Protein AF-A0A0D2MR21-F1 (afdb_monomer)

Solvent-accessible surface area (backbone atoms only — not comparable to full-atom values): 22960 Å² total; per-residue (Å²): 142,88,69,70,67,64,58,54,54,53,51,51,52,51,52,51,52,51,51,52,50,54,51,50,52,53,52,50,52,52,50,52,54,52,51,53,51,53,51,52,52,50,55,53,48,54,54,52,51,53,54,54,53,54,55,53,54,54,52,53,54,54,51,54,52,53,54,55,59,61,71,68,58,79,80,74,82,76,78,83,84,90,70,79,86,76,89,71,81,92,75,90,76,81,61,80,83,62,76,72,78,72,72,76,77,68,78,78,78,68,56,68,70,57,48,52,51,53,48,59,46,38,77,78,37,76,75,65,52,73,67,59,50,47,54,52,20,65,74,67,73,44,61,61,66,60,54,52,48,51,50,48,55,53,30,56,75,71,71,46,66,89,47,69,67,58,42,49,50,51,50,50,50,50,49,46,66,74,59,58,86,79,75,85,69,95,65,99,63,96,70,74,84,72,93,65,66,66,55,55,56,52,50,51,53,48,50,52,51,55,64,70,62,55,78,75,79,76,81,77,84,80,74,92,73,83,89,81,89,86,82,92,80,85,90,73,92,68,80,80,76,71,74,80,58,50,74,44,76,35,49,63,65,56,51,50,51,52,60,68,70,46,60,56,67,90,39,76,74,18,38,55,51,36,60,76,48,48,54,43,79,44,74,93,79,55,31,44,27,46,72,62,32,34,38,34,51,68,57,52,77,65,52,53,49,51,55,52,51,49,60,53,59,73,44,67,86,65,88,66,77,89,79,81,77,78,62,56,69,60,55,51,55,49,52,51,50,56,57,64,60,68,76,74,83,83,80,93,75,93,75,92,78,82,82,85,85,85,81,87,133

Sequence (361 aa):
MAAPFAADVARETAADDARRAEERERRQGAKAAAAERGQRERQGGEQQQQQQQQQQQQQQQQQQQQQQAAAAQPRAPAPGSLLAPVKGPDTGFLPFGQRQRGGGGAPRRLAADVARTLESLYARSPYPSKDLLQSVCDMHRLNRDVAAEWFVQRRDADGRPHDPRAAKRLSEQAAAAAGGLLRDGRGRAVRGPAPGEDDELMRLMRAAAVSAAAPAPAPAPPGQRRQQPGAAGEGAAAPQQQAPARRVAVTAREMAAMRSSLPSPRKFKGAKLAQELEIKQSGGGSVVEIGGVAYVVRSGPTEWRRAWHRRRASRSEGGGVPARRLDFVRWFGAAQRAAAGSEVGGESAGGAVKLPVNTPV

Foldseek 3Di:
DPPDPVVVVVVVVVVVVVVVVVVVVVVVVVVVVVVVVVVVVVVVVVVVVVVVVVVVVVVVVVVVVVVVVVVPPPDDDDDDPPDDPDPDDDPDDDDPVPVPPPCPDPPPDDDPVLVVVLVVVCVVPLPDDPVRLVVSCVVRVHDSVSSLVVSVVVCVVVVHDPDVVVNVVVVVVVVCVVVVPPPPDPDPDDDDDDPDPVVVVVVVVVVVVVVVVPDDDDDDDDDDDDDDDDDDDDDDPDDPPPPQQAEDADAPVVLVVVVVPQQDCPDPVSVVVCVVQVWDQDDPNQWTDGPSHIYGHNDDPVNVVVVVVVVVVVVVVDDDDDDDDPPVVVVVVVVVVVVVVVVPDDDDDDDDDDDDDDDDD

Radius of gyration: 37.58 Å; Cα contacts (8 Å, |Δi|>4): 111; chains: 1; bounding box: 86×66×124 Å

Structure (mmCIF, N/CA/C/O backbone):
data_AF-A0A0D2MR21-F1
#
_entry.id   AF-A0A0D2MR21-F1
#
loop_
_atom_site.group_PDB
_atom_site.id
_atom_site.type_symbol
_atom_site.label_atom_id
_atom_site.label_alt_id
_atom_site.label_comp_id
_atom_site.label_asym_id
_atom_site.label_entity_id
_atom_site.label_seq_id
_atom_site.pdbx_PDB_ins_code
_atom_site.Cartn_x
_atom_site.Cartn_y
_atom_site.Cartn_z
_atom_site.occupancy
_atom_site.B_iso_or_equiv
_atom_site.auth_seq_id
_atom_site.auth_comp_id
_atom_site.auth_asym_id
_atom_site.auth_atom_id
_atom_site.pdbx_PDB_model_num
ATOM 1 N N . MET A 1 1 ? 38.176 -2.941 -69.965 1.00 53.78 1 MET A N 1
ATOM 2 C CA . MET A 1 1 ? 37.764 -1.741 -69.202 1.00 53.78 1 MET A CA 1
ATOM 3 C C . MET A 1 1 ? 36.873 -2.164 -68.027 1.00 53.78 1 MET A C 1
ATOM 5 O O . MET A 1 1 ? 35.666 -2.204 -68.192 1.00 53.78 1 MET A O 1
ATOM 9 N N . ALA A 1 2 ? 37.438 -2.554 -66.874 1.00 55.59 2 ALA A N 1
ATOM 10 C CA . ALA A 1 2 ? 36.664 -3.100 -65.739 1.00 55.59 2 ALA A CA 1
ATOM 11 C C . ALA A 1 2 ? 37.217 -2.690 -64.352 1.00 55.59 2 ALA A C 1
ATOM 13 O O . ALA A 1 2 ? 37.153 -3.459 -63.402 1.00 55.59 2 ALA A O 1
ATOM 14 N N . ALA A 1 3 ? 37.786 -1.487 -64.233 1.00 59.75 3 ALA A N 1
ATOM 15 C CA . ALA A 1 3 ? 38.411 -1.004 -62.995 1.00 59.75 3 ALA A CA 1
ATOM 16 C C . ALA A 1 3 ? 37.620 0.008 -62.115 1.00 59.75 3 ALA A C 1
ATOM 18 O O . ALA A 1 3 ? 38.104 0.269 -61.016 1.00 59.75 3 ALA A O 1
ATOM 19 N N . PRO A 1 4 ? 36.454 0.594 -62.484 1.00 77.75 4 PRO A N 1
ATOM 20 C CA . PRO A 1 4 ? 35.879 1.678 -61.671 1.00 77.75 4 PRO A CA 1
ATOM 21 C C . PRO A 1 4 ? 35.209 1.210 -60.364 1.00 77.75 4 PRO A C 1
ATOM 23 O O . PRO A 1 4 ? 35.287 1.909 -59.361 1.00 77.75 4 PRO A O 1
ATOM 26 N N . PHE A 1 5 ? 34.631 0.004 -60.316 1.00 80.81 5 PHE A N 1
ATOM 27 C CA . PHE A 1 5 ? 33.852 -0.451 -59.151 1.00 80.81 5 PHE A CA 1
ATOM 28 C C . PHE A 1 5 ? 34.681 -0.690 -57.879 1.00 80.81 5 PHE A C 1
ATOM 30 O O . PHE A 1 5 ? 34.182 -0.495 -56.773 1.00 80.81 5 PHE A O 1
ATOM 37 N N . ALA A 1 6 ? 35.949 -1.089 -58.006 1.00 85.31 6 ALA A N 1
ATOM 38 C CA . ALA A 1 6 ? 36.793 -1.369 -56.842 1.00 85.31 6 ALA A CA 1
ATOM 39 C C . ALA A 1 6 ? 37.149 -0.095 -56.054 1.00 85.31 6 ALA A C 1
ATOM 41 O O . ALA A 1 6 ? 37.272 -0.136 -54.830 1.00 85.31 6 ALA A O 1
ATOM 42 N N . ALA A 1 7 ? 37.283 1.043 -56.743 1.00 87.00 7 ALA A N 1
ATOM 43 C CA . ALA A 1 7 ? 37.608 2.318 -56.111 1.00 87.00 7 ALA A CA 1
ATOM 44 C C . ALA A 1 7 ? 36.426 2.883 -55.308 1.00 87.00 7 ALA A C 1
ATOM 46 O O . ALA A 1 7 ? 36.633 3.451 -54.235 1.00 87.00 7 ALA A O 1
ATOM 47 N N . ASP A 1 8 ? 35.197 2.690 -55.789 1.00 90.25 8 ASP A N 1
ATOM 48 C CA . ASP A 1 8 ? 33.998 3.182 -55.106 1.00 90.25 8 ASP A CA 1
ATOM 49 C C . ASP A 1 8 ? 33.705 2.382 -53.829 1.00 90.25 8 ASP A C 1
ATOM 51 O O . ASP A 1 8 ? 33.466 2.975 -52.777 1.00 90.25 8 ASP A O 1
ATOM 55 N N . VAL A 1 9 ? 33.869 1.053 -53.863 1.00 91.62 9 VAL A N 1
ATOM 56 C CA . VAL A 1 9 ? 33.738 0.199 -52.666 1.00 91.62 9 VAL A CA 1
ATOM 57 C C . VAL A 1 9 ? 34.809 0.528 -51.617 1.00 91.62 9 VAL A C 1
ATOM 59 O O . VAL A 1 9 ? 34.523 0.557 -50.418 1.00 91.62 9 VAL A O 1
ATOM 62 N N . ALA A 1 10 ? 36.042 0.828 -52.037 1.00 92.12 10 ALA A N 1
ATOM 63 C CA . ALA A 1 10 ? 37.105 1.249 -51.120 1.00 92.12 10 ALA A CA 1
ATOM 64 C C . ALA A 1 10 ? 36.804 2.607 -50.451 1.00 92.12 10 ALA A C 1
ATOM 66 O O . ALA A 1 10 ? 37.117 2.809 -49.278 1.00 92.12 10 ALA A O 1
ATOM 67 N N . ARG A 1 11 ? 36.162 3.538 -51.169 1.00 94.56 11 ARG A N 1
ATOM 68 C CA . ARG A 1 11 ? 35.733 4.828 -50.602 1.00 94.56 11 ARG A CA 1
ATOM 69 C C . ARG A 1 11 ? 34.566 4.672 -49.633 1.00 94.56 11 ARG A C 1
ATOM 71 O O . ARG A 1 11 ? 34.564 5.321 -48.589 1.00 94.56 11 ARG A O 1
ATOM 78 N N . GLU A 1 12 ? 33.603 3.815 -49.954 1.00 94.88 12 GLU A N 1
ATOM 79 C CA . GLU A 1 12 ? 32.440 3.567 -49.099 1.00 94.88 12 GLU A CA 1
ATOM 80 C C . GLU A 1 12 ? 32.840 2.883 -47.785 1.00 94.88 12 GLU A C 1
ATOM 82 O O . GLU A 1 12 ? 32.462 3.339 -46.707 1.00 94.88 12 GLU A O 1
ATOM 87 N N . THR A 1 13 ? 33.704 1.866 -47.854 1.00 95.38 13 THR A N 1
ATOM 88 C CA . THR A 1 13 ? 34.235 1.180 -46.663 1.00 95.38 13 THR A CA 1
ATOM 89 C C . THR A 1 13 ? 35.058 2.113 -45.768 1.00 95.38 13 THR A C 1
ATOM 91 O O . THR A 1 13 ? 34.861 2.118 -44.552 1.00 95.38 13 THR A O 1
ATOM 94 N N . ALA A 1 14 ? 35.902 2.975 -46.345 1.00 96.06 14 ALA A N 1
ATOM 95 C CA . ALA A 1 14 ? 36.647 3.981 -45.585 1.00 96.06 14 ALA A CA 1
ATOM 96 C C . ALA A 1 14 ? 35.729 5.013 -44.899 1.00 96.06 14 ALA A C 1
ATOM 98 O O . ALA A 1 14 ? 35.975 5.404 -43.755 1.00 96.06 14 ALA A O 1
ATOM 99 N N . ALA A 1 15 ? 34.652 5.440 -45.568 1.00 96.19 15 ALA A N 1
ATOM 100 C CA . ALA A 1 15 ? 33.672 6.356 -44.989 1.00 96.19 15 ALA A CA 1
ATOM 101 C C . ALA A 1 15 ? 32.883 5.707 -43.837 1.00 96.19 15 ALA A C 1
ATOM 103 O O . ALA A 1 15 ? 32.638 6.352 -42.813 1.00 96.19 15 ALA A O 1
ATOM 104 N N . ASP A 1 16 ? 32.521 4.431 -43.968 1.00 96.00 16 ASP A N 1
ATOM 105 C CA . ASP A 1 16 ? 31.839 3.678 -42.915 1.00 96.00 16 ASP A CA 1
ATOM 106 C C . ASP A 1 16 ? 32.732 3.436 -41.695 1.00 96.00 16 ASP A C 1
ATOM 108 O O . ASP A 1 16 ? 32.275 3.571 -40.554 1.00 96.00 16 ASP A O 1
ATOM 112 N N . ASP A 1 17 ? 34.014 3.142 -41.901 1.00 95.50 17 ASP A N 1
ATOM 113 C CA . ASP A 1 17 ? 34.955 2.982 -40.795 1.00 95.50 17 ASP A CA 1
ATOM 114 C C . ASP A 1 17 ? 35.223 4.310 -40.071 1.00 95.50 17 ASP A C 1
ATOM 116 O O . ASP A 1 17 ? 35.269 4.329 -38.836 1.00 95.50 17 ASP A O 1
ATOM 120 N N . ALA A 1 18 ? 35.267 5.437 -40.793 1.00 97.12 18 ALA A N 1
ATOM 121 C CA . ALA A 1 18 ? 35.323 6.768 -40.185 1.00 97.12 18 ALA A CA 1
ATOM 122 C C . ALA A 1 18 ? 34.077 7.065 -39.325 1.00 97.12 18 ALA A C 1
ATOM 124 O O . ALA A 1 18 ? 34.202 7.525 -38.187 1.00 97.12 18 ALA A O 1
ATOM 125 N N . ARG A 1 19 ? 32.872 6.721 -39.807 1.00 97.62 19 ARG A N 1
ATOM 126 C CA . ARG A 1 19 ? 31.624 6.870 -39.030 1.00 97.62 19 ARG A CA 1
ATOM 127 C C . ARG A 1 19 ? 31.621 6.003 -37.774 1.00 97.62 19 ARG A C 1
ATOM 129 O O . ARG A 1 19 ? 31.203 6.457 -36.708 1.00 97.62 19 ARG A O 1
ATOM 136 N N . ARG A 1 20 ? 32.106 4.760 -37.868 1.00 96.88 20 ARG A N 1
ATOM 137 C CA . ARG A 1 20 ? 32.226 3.858 -36.710 1.00 96.88 20 ARG A CA 1
ATOM 138 C C . ARG A 1 20 ? 33.241 4.366 -35.689 1.00 96.88 20 ARG A C 1
ATOM 140 O O . ARG A 1 20 ? 33.022 4.176 -34.492 1.00 96.88 20 ARG A O 1
ATOM 147 N N . ALA A 1 21 ? 34.334 4.986 -36.132 1.00 97.19 21 ALA A N 1
ATOM 148 C CA . ALA A 1 21 ? 35.312 5.604 -35.243 1.00 97.19 21 ALA A CA 1
ATOM 149 C C . ALA A 1 21 ? 34.691 6.783 -34.471 1.00 97.19 21 ALA A C 1
ATOM 151 O O . ALA A 1 21 ? 34.726 6.778 -33.239 1.00 97.19 21 ALA A O 1
ATOM 152 N N . GLU A 1 22 ? 34.010 7.704 -35.163 1.00 97.38 22 GLU A N 1
ATOM 153 C CA . GLU A 1 22 ? 33.324 8.838 -34.523 1.00 97.38 22 GLU A CA 1
ATOM 154 C C . GLU A 1 22 ? 32.230 8.365 -33.544 1.00 97.38 22 GLU A C 1
ATOM 156 O O . GLU A 1 22 ? 32.089 8.888 -32.434 1.00 97.38 22 GLU A O 1
ATOM 161 N N . GLU A 1 23 ? 31.474 7.318 -33.895 1.00 97.38 23 GLU A N 1
ATOM 162 C CA . GLU A 1 23 ? 30.462 6.757 -32.997 1.00 97.38 23 GLU A CA 1
ATOM 163 C C . GLU A 1 23 ? 31.085 6.165 -31.720 1.00 97.38 23 GLU A C 1
ATOM 165 O O . GLU A 1 23 ? 30.528 6.313 -30.625 1.00 97.38 23 GLU A O 1
ATOM 170 N N . ARG A 1 24 ? 32.251 5.512 -31.822 1.00 97.69 24 ARG A N 1
ATOM 171 C CA . ARG A 1 24 ? 32.972 4.985 -30.652 1.00 97.69 24 ARG A CA 1
ATOM 172 C C . ARG A 1 24 ? 33.435 6.112 -29.738 1.00 97.69 24 ARG A C 1
ATOM 174 O O . ARG A 1 24 ? 33.222 5.997 -28.530 1.00 97.69 24 ARG A O 1
ATOM 181 N N . GLU A 1 25 ? 33.981 7.194 -30.286 1.00 97.62 25 GLU A N 1
ATOM 182 C CA . GLU A 1 25 ? 34.388 8.365 -29.501 1.00 97.62 25 GLU A CA 1
ATOM 183 C C . GLU A 1 25 ? 33.193 9.017 -28.800 1.00 97.62 25 GLU A C 1
ATOM 185 O O . GLU A 1 25 ? 33.226 9.231 -27.586 1.00 97.62 25 GLU A O 1
ATOM 190 N N . ARG A 1 26 ? 32.070 9.216 -29.506 1.00 97.38 26 ARG A N 1
ATOM 191 C CA . ARG A 1 26 ? 30.833 9.740 -28.897 1.00 97.38 26 ARG A CA 1
ATOM 192 C C . ARG A 1 26 ? 30.313 8.843 -27.777 1.00 97.38 26 ARG A C 1
ATOM 194 O O . ARG A 1 26 ? 29.906 9.334 -26.722 1.00 97.38 26 ARG A O 1
ATOM 201 N N . ARG A 1 27 ? 30.335 7.519 -27.969 1.00 96.06 27 ARG A N 1
ATOM 202 C CA . ARG A 1 27 ? 29.914 6.553 -26.939 1.00 96.06 27 ARG A CA 1
ATOM 203 C C . ARG A 1 27 ? 30.855 6.554 -25.735 1.00 96.06 27 ARG A C 1
ATOM 205 O O . ARG A 1 27 ? 30.377 6.408 -24.610 1.00 96.06 27 ARG A O 1
ATOM 212 N N . GLN A 1 28 ? 32.162 6.707 -25.942 1.00 96.00 28 GLN A N 1
ATOM 213 C CA . GLN A 1 28 ? 33.133 6.824 -24.852 1.00 96.00 28 GLN A CA 1
ATOM 214 C C . GLN A 1 28 ? 32.940 8.133 -24.075 1.00 96.00 28 GLN A C 1
ATOM 216 O O . GLN A 1 28 ? 32.830 8.086 -22.850 1.00 96.00 28 GLN A O 1
ATOM 221 N N . GLY A 1 29 ? 32.763 9.263 -24.766 1.00 97.00 29 GLY A N 1
ATOM 222 C CA . GLY A 1 29 ? 32.459 10.553 -24.141 1.00 97.00 29 GLY A CA 1
ATOM 223 C C . GLY A 1 29 ? 31.156 10.533 -23.335 1.00 97.00 29 GLY A C 1
ATOM 224 O O . GLY A 1 29 ? 31.123 10.974 -22.187 1.00 97.00 29 GLY A O 1
ATOM 225 N N . ALA A 1 30 ? 30.091 9.930 -23.873 1.00 94.50 30 ALA A N 1
ATOM 226 C CA . ALA A 1 30 ? 28.820 9.787 -23.160 1.00 94.50 30 ALA A CA 1
ATOM 227 C C . ALA A 1 30 ? 28.945 8.915 -21.896 1.00 94.50 30 ALA A C 1
ATOM 229 O O . ALA A 1 30 ? 28.348 9.229 -20.864 1.00 94.50 30 ALA A O 1
ATOM 230 N N . LYS A 1 31 ? 29.738 7.836 -21.951 1.00 95.50 31 LYS A N 1
ATOM 231 C CA . LYS A 1 31 ? 30.016 6.991 -20.779 1.00 95.50 31 LYS A CA 1
ATOM 232 C C . LYS A 1 31 ? 30.829 7.733 -19.719 1.00 95.50 31 LYS A C 1
ATOM 234 O O . LYS A 1 31 ? 30.493 7.619 -18.543 1.00 95.50 31 LYS A O 1
ATOM 239 N N . ALA A 1 32 ? 31.842 8.501 -20.119 1.00 95.19 32 ALA A N 1
ATOM 240 C CA . ALA A 1 32 ? 32.634 9.316 -19.201 1.00 95.19 32 ALA A CA 1
ATOM 241 C C . ALA A 1 32 ? 31.763 10.377 -18.502 1.00 95.19 32 ALA A C 1
ATOM 243 O O . ALA A 1 32 ? 31.759 10.458 -17.276 1.00 95.19 32 ALA A O 1
ATOM 244 N N . ALA A 1 33 ? 30.923 11.094 -19.257 1.00 94.00 33 ALA A N 1
ATOM 245 C CA . ALA A 1 33 ? 30.000 12.084 -18.700 1.00 94.00 33 ALA A CA 1
ATOM 246 C C . ALA A 1 33 ? 28.957 11.465 -17.746 1.00 94.00 33 ALA A C 1
ATOM 248 O O . ALA A 1 33 ? 28.600 12.061 -16.728 1.00 94.00 33 ALA A O 1
ATOM 249 N N . ALA A 1 34 ? 28.466 10.257 -18.046 1.00 92.56 34 ALA A N 1
ATOM 250 C CA . ALA A 1 34 ? 27.560 9.532 -17.156 1.00 92.56 34 ALA A CA 1
ATOM 251 C C . ALA A 1 34 ? 28.256 9.079 -15.860 1.00 92.56 34 ALA A C 1
ATOM 253 O O . ALA A 1 34 ? 27.665 9.175 -14.784 1.00 92.56 34 ALA A O 1
ATOM 254 N N . ALA A 1 35 ? 29.510 8.623 -15.949 1.00 93.94 35 ALA A N 1
ATOM 255 C CA . ALA A 1 35 ? 30.305 8.247 -14.783 1.00 93.94 35 ALA A CA 1
ATOM 256 C C . ALA A 1 35 ? 30.575 9.453 -13.866 1.00 93.94 35 ALA A C 1
ATOM 258 O O . ALA A 1 35 ? 30.410 9.343 -12.651 1.00 93.94 35 ALA A O 1
ATOM 259 N N . GLU A 1 36 ? 30.897 10.614 -14.441 1.00 95.62 36 GLU A N 1
ATOM 260 C CA . GLU A 1 36 ? 31.134 11.844 -13.681 1.00 95.62 36 GLU A CA 1
ATOM 261 C C . GLU A 1 36 ? 29.864 12.329 -12.959 1.00 95.62 36 GLU A C 1
ATOM 263 O O . GLU A 1 36 ? 29.909 12.676 -11.777 1.00 95.62 36 GLU A O 1
ATOM 268 N N . ARG A 1 37 ? 28.695 12.270 -13.617 1.00 93.19 37 ARG A N 1
ATOM 269 C CA . ARG A 1 37 ? 27.407 12.557 -12.956 1.00 93.19 37 ARG A CA 1
ATOM 270 C C . ARG A 1 37 ? 27.137 11.608 -11.792 1.00 93.19 37 ARG A C 1
ATOM 272 O O . ARG A 1 37 ? 26.740 12.066 -10.725 1.00 93.19 37 ARG A O 1
ATOM 279 N N . GLY A 1 38 ? 27.410 10.316 -11.971 1.00 92.69 38 GLY A N 1
ATOM 280 C CA . GLY A 1 38 ? 27.256 9.324 -10.909 1.00 92.69 38 GLY A CA 1
ATOM 281 C C . GLY A 1 38 ? 28.152 9.594 -9.695 1.00 92.69 38 GLY A C 1
ATOM 282 O O . GLY A 1 38 ? 27.723 9.379 -8.564 1.00 92.69 38 GLY A O 1
ATOM 283 N N . GLN A 1 39 ? 29.373 10.101 -9.896 1.00 93.69 39 GLN A N 1
ATOM 284 C CA . GLN A 1 39 ? 30.250 10.494 -8.787 1.00 93.69 39 GLN A CA 1
ATOM 285 C C . GLN A 1 39 ? 29.736 11.737 -8.051 1.00 93.69 39 GLN A C 1
ATOM 287 O O . GLN A 1 39 ? 29.707 11.737 -6.820 1.00 93.69 39 GLN A O 1
ATOM 292 N N . ARG A 1 40 ? 29.264 12.759 -8.777 1.00 92.75 40 ARG A N 1
ATOM 293 C CA . ARG A 1 40 ? 28.686 13.970 -8.166 1.00 92.75 40 ARG A CA 1
ATOM 294 C C . ARG A 1 40 ? 27.425 13.663 -7.354 1.00 92.75 40 ARG A C 1
ATOM 296 O O . ARG A 1 40 ? 27.253 14.207 -6.269 1.00 92.75 40 ARG A O 1
ATOM 303 N N . GLU A 1 41 ? 26.569 12.765 -7.841 1.00 92.94 41 GLU A N 1
ATOM 304 C CA . GLU A 1 41 ? 25.376 12.327 -7.102 1.00 92.94 41 GLU A CA 1
ATOM 305 C C . GLU A 1 41 ? 25.733 11.555 -5.825 1.00 92.94 41 GLU A C 1
ATOM 307 O O . GLU A 1 41 ? 25.094 11.760 -4.795 1.00 92.94 41 GLU A O 1
ATOM 312 N N . ARG A 1 42 ? 26.775 10.712 -5.857 1.00 91.50 42 ARG A N 1
ATOM 313 C CA . ARG A 1 42 ? 27.257 10.007 -4.656 1.00 91.50 42 ARG A CA 1
ATOM 314 C C . ARG A 1 42 ? 27.815 10.973 -3.614 1.00 91.50 42 ARG A C 1
ATOM 316 O O . ARG A 1 42 ? 27.404 10.892 -2.462 1.00 91.50 42 ARG A O 1
ATOM 323 N N . GLN A 1 43 ? 28.656 11.924 -4.025 1.00 91.94 43 GLN A N 1
ATOM 324 C CA . GLN A 1 43 ? 29.194 12.945 -3.118 1.00 91.94 43 GLN A CA 1
ATOM 325 C C . GLN A 1 43 ? 28.084 13.827 -2.522 1.00 91.94 43 GLN A C 1
ATOM 327 O O . GLN A 1 43 ? 28.077 14.093 -1.322 1.00 91.94 43 GLN A O 1
ATOM 332 N N . GLY A 1 44 ? 27.097 14.229 -3.332 1.00 91.25 44 GLY A N 1
ATOM 333 C CA . GLY A 1 44 ? 25.934 14.975 -2.842 1.00 91.25 44 GLY A CA 1
ATOM 334 C C . GLY A 1 44 ? 25.070 14.166 -1.866 1.00 91.25 44 GLY A C 1
ATOM 335 O O . GLY A 1 44 ? 24.581 14.709 -0.875 1.00 91.25 44 GLY A O 1
ATOM 336 N N . GLY A 1 45 ? 24.916 12.861 -2.111 1.00 90.50 45 GLY A N 1
ATOM 337 C CA . GLY A 1 45 ? 24.191 11.946 -1.229 1.00 90.50 45 GLY A CA 1
ATOM 338 C C . GLY A 1 45 ? 24.862 11.764 0.135 1.00 90.50 45 GLY A C 1
ATOM 339 O O . GLY A 1 45 ? 24.179 11.823 1.157 1.00 90.50 45 GLY A O 1
ATOM 340 N N . GLU A 1 46 ? 26.188 11.607 0.170 1.00 93.31 46 GLU A N 1
ATOM 341 C CA . GLU A 1 46 ? 26.964 11.483 1.415 1.00 93.31 46 GLU A CA 1
ATOM 342 C C . GLU A 1 46 ? 26.874 12.756 2.270 1.00 93.31 46 GLU A C 1
ATOM 344 O O . GLU A 1 46 ? 26.649 12.682 3.482 1.00 93.31 46 GLU A O 1
ATOM 349 N N . GLN A 1 47 ? 26.955 13.933 1.640 1.00 93.56 47 GLN A N 1
ATOM 350 C CA . GLN A 1 47 ? 26.829 15.213 2.341 1.00 93.56 47 GLN A CA 1
ATOM 351 C C . GLN A 1 47 ? 25.416 15.417 2.915 1.00 93.56 47 GLN A C 1
ATOM 353 O O . GLN A 1 47 ? 25.260 15.860 4.055 1.00 93.56 47 GLN A O 1
ATOM 358 N N . GLN A 1 48 ? 24.377 15.031 2.166 1.00 92.81 48 GLN A N 1
ATOM 359 C CA . GLN A 1 48 ? 22.996 15.088 2.650 1.00 92.81 48 GLN A CA 1
ATOM 360 C C . GLN A 1 48 ? 22.751 14.098 3.800 1.00 92.81 48 GLN A C 1
ATOM 362 O O . GLN A 1 48 ? 22.047 14.427 4.758 1.00 92.81 48 GLN A O 1
ATOM 367 N N . GLN A 1 49 ? 23.353 12.906 3.744 1.00 93.25 49 GLN A N 1
ATOM 368 C CA . GLN A 1 49 ? 23.235 11.906 4.804 1.00 93.25 49 GLN A CA 1
ATOM 369 C C . GLN A 1 49 ? 23.914 12.362 6.106 1.00 93.25 49 GLN A C 1
ATOM 371 O O . GLN A 1 49 ? 23.319 12.218 7.177 1.00 93.25 49 GLN A O 1
ATOM 376 N N . GLN A 1 50 ? 25.102 12.977 6.031 1.00 94.69 50 GLN A N 1
ATOM 377 C CA . GLN A 1 50 ? 25.758 13.567 7.207 1.00 94.69 50 GLN A CA 1
ATOM 378 C C . GLN A 1 50 ? 24.924 14.689 7.835 1.00 94.69 50 GLN A C 1
ATOM 380 O O . GLN A 1 50 ? 24.769 14.733 9.057 1.00 94.69 50 GLN A O 1
ATOM 385 N N . GLN A 1 51 ? 24.328 15.562 7.018 1.00 95.06 51 GLN A N 1
ATOM 386 C CA . GLN A 1 51 ? 23.480 16.644 7.526 1.00 95.06 51 GLN A CA 1
ATOM 387 C C . GLN A 1 51 ? 22.238 16.102 8.256 1.00 95.06 51 GLN A C 1
ATOM 389 O O . GLN A 1 51 ? 21.815 16.653 9.275 1.00 95.06 51 GLN A O 1
ATOM 394 N N . GLN A 1 52 ? 21.685 14.981 7.785 1.00 93.25 52 GLN A N 1
ATOM 395 C CA . GLN A 1 52 ? 20.542 14.331 8.422 1.00 93.25 52 GLN A CA 1
ATOM 396 C C . GLN A 1 52 ? 20.916 13.660 9.760 1.00 93.25 52 GLN A C 1
ATOM 398 O O . GLN A 1 52 ? 20.126 13.709 10.705 1.00 93.25 52 GLN A O 1
ATOM 403 N N . GLN A 1 53 ? 22.130 13.104 9.886 1.00 94.75 53 GLN A N 1
ATOM 404 C CA . GLN A 1 53 ? 22.637 12.598 11.171 1.00 94.75 53 GLN A CA 1
ATOM 405 C C . GLN A 1 53 ? 22.862 13.715 12.200 1.00 94.75 53 GLN A C 1
ATOM 407 O O . GLN A 1 53 ? 22.495 13.539 13.363 1.00 94.75 53 GLN A O 1
ATOM 412 N N . GLN A 1 54 ? 23.394 14.877 11.795 1.00 95.75 54 GLN A N 1
ATOM 413 C CA . GLN A 1 54 ? 23.559 16.010 12.719 1.00 95.75 54 GLN A CA 1
ATOM 414 C C . GLN A 1 54 ? 22.219 16.518 13.274 1.00 95.75 54 GLN A C 1
ATOM 416 O O . GLN A 1 54 ? 22.127 16.817 14.465 1.00 95.75 54 GLN A O 1
ATOM 421 N N . GLN A 1 55 ? 21.158 16.561 12.457 1.00 94.75 55 GLN A N 1
ATOM 422 C 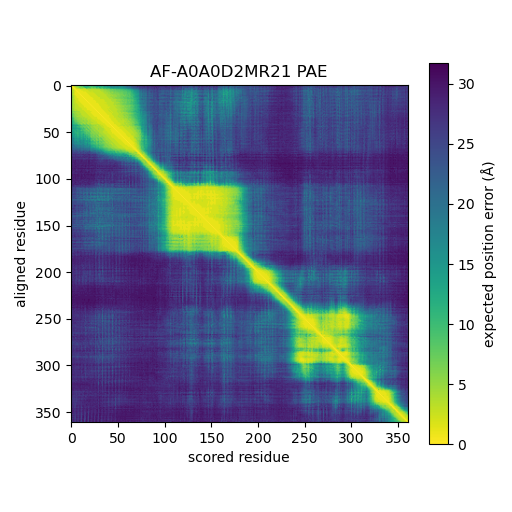CA . GLN A 1 55 ? 19.829 16.956 12.945 1.00 94.75 55 GLN A CA 1
ATOM 423 C C . GLN A 1 55 ? 19.256 15.979 13.979 1.00 94.75 55 GLN A C 1
ATOM 425 O O . GLN A 1 55 ? 18.634 16.421 14.947 1.00 94.75 55 GLN A O 1
ATOM 430 N N . GLN A 1 56 ? 19.477 14.668 13.822 1.00 94.69 56 GLN A N 1
ATOM 431 C CA . GLN A 1 56 ? 19.016 13.698 14.822 1.00 94.69 56 GLN A CA 1
ATOM 432 C C . GLN A 1 56 ? 19.743 13.853 16.162 1.00 94.69 56 GLN A C 1
ATOM 434 O O . GLN A 1 56 ? 19.097 13.768 17.208 1.00 94.69 56 GLN A O 1
ATOM 439 N N . GLN A 1 57 ? 21.050 14.139 16.155 1.00 94.94 57 GLN A N 1
ATOM 440 C CA . GLN A 1 57 ? 21.785 14.379 17.402 1.00 94.94 57 GLN A CA 1
ATOM 441 C C . GLN A 1 57 ? 21.294 15.637 18.136 1.00 94.94 57 GLN A C 1
ATOM 443 O O . GLN A 1 57 ? 21.150 15.604 19.359 1.00 94.94 57 GLN A O 1
ATOM 448 N N . GLN A 1 58 ? 20.954 16.717 17.418 1.00 94.31 58 GLN A N 1
ATOM 449 C CA . GLN A 1 58 ? 20.375 17.911 18.054 1.00 94.31 58 GLN A CA 1
ATOM 450 C C . GLN A 1 58 ? 19.006 17.642 18.698 1.00 94.31 58 GLN A C 1
ATOM 452 O O . GLN A 1 58 ? 18.737 18.151 19.787 1.00 94.31 58 GLN A O 1
ATOM 457 N N . GLN A 1 59 ? 18.151 16.818 18.080 1.00 92.19 59 GLN A N 1
ATOM 458 C CA . GLN A 1 59 ? 16.851 16.482 18.677 1.00 92.19 59 GLN A CA 1
ATOM 459 C C . GLN A 1 59 ? 16.984 15.640 19.953 1.00 92.19 59 GLN A C 1
ATOM 461 O O . GLN A 1 59 ? 16.233 15.863 20.904 1.00 92.19 59 GLN A O 1
ATOM 466 N N . GLN A 1 60 ? 17.951 14.717 20.019 1.00 93.00 60 GLN A N 1
ATOM 467 C CA . GLN A 1 60 ? 18.197 13.954 21.250 1.00 93.00 60 GLN A CA 1
ATOM 468 C C . GLN A 1 60 ? 18.687 14.840 22.403 1.00 93.00 60 GLN A C 1
ATOM 470 O O . GLN A 1 60 ? 18.226 14.664 23.532 1.00 93.00 60 GLN A O 1
ATOM 475 N N . GLN A 1 61 ? 19.552 15.826 22.136 1.00 92.44 61 GLN A N 1
ATOM 476 C CA . GLN A 1 61 ? 19.997 16.756 23.182 1.00 92.44 61 GLN A CA 1
ATOM 477 C C . GLN A 1 61 ? 18.850 17.629 23.716 1.00 92.44 61 GLN A C 1
ATOM 479 O O . GLN A 1 61 ? 18.755 17.830 24.929 1.00 92.44 61 GLN A O 1
ATOM 484 N N . GLN A 1 62 ? 17.931 18.089 22.856 1.00 91.06 62 GLN A N 1
ATOM 485 C CA . GLN A 1 62 ? 16.757 18.845 23.316 1.00 91.06 62 GLN A CA 1
ATOM 486 C C . GLN A 1 62 ? 15.808 18.001 24.180 1.00 91.06 62 GLN A C 1
ATOM 488 O O . GLN A 1 62 ? 15.274 18.510 25.167 1.00 91.06 62 GLN A O 1
ATOM 493 N N . GLN A 1 63 ? 15.624 16.712 23.870 1.00 90.12 63 GLN A N 1
ATOM 494 C CA . GLN A 1 63 ? 14.804 15.835 24.714 1.00 90.12 63 GLN A CA 1
ATOM 495 C C . GLN A 1 63 ? 15.435 15.585 26.089 1.00 90.12 63 GLN A C 1
ATOM 497 O O . GLN A 1 63 ? 14.715 15.598 27.087 1.00 90.12 63 GLN A O 1
ATOM 502 N N . GLN A 1 64 ? 16.759 15.413 26.176 1.00 90.75 64 GLN A N 1
ATOM 503 C CA . GLN A 1 64 ? 17.422 15.258 27.477 1.00 90.75 64 GLN A CA 1
ATOM 504 C C . GLN A 1 64 ? 17.301 16.516 28.346 1.00 90.75 64 GLN A C 1
ATOM 506 O O . GLN A 1 64 ? 17.028 16.395 29.541 1.00 90.75 64 GLN A O 1
ATOM 511 N N . GLN A 1 65 ? 17.418 17.717 27.768 1.00 87.25 65 GLN A N 1
ATOM 512 C CA . GLN A 1 65 ? 17.218 18.956 28.531 1.00 87.25 65 GLN A CA 1
ATOM 513 C C . GLN A 1 65 ? 15.774 19.114 29.030 1.00 87.25 65 GLN A C 1
ATOM 515 O O . GLN A 1 65 ? 15.570 19.523 30.173 1.00 87.25 65 GLN A O 1
ATOM 520 N N . GLN A 1 66 ? 14.764 18.734 28.236 1.00 84.81 66 GLN A N 1
ATOM 521 C CA . GLN A 1 66 ? 13.366 18.773 28.694 1.00 84.81 66 GLN A CA 1
ATOM 522 C C . GLN A 1 66 ? 13.087 17.773 29.826 1.00 84.81 66 GLN A C 1
ATOM 524 O O . GLN A 1 66 ? 12.345 18.095 30.754 1.00 84.81 66 GLN A O 1
ATOM 529 N N . GLN A 1 67 ? 13.705 16.588 29.800 1.00 84.19 67 GLN A N 1
ATOM 530 C CA . GLN A 1 67 ? 13.550 15.605 30.878 1.00 84.19 67 GLN A CA 1
ATOM 531 C C . GLN A 1 67 ? 14.206 16.067 32.187 1.00 84.19 67 GLN A C 1
ATOM 533 O O . GLN A 1 67 ? 13.625 15.885 33.257 1.00 84.19 67 GLN A O 1
ATOM 538 N N . GLN A 1 68 ? 15.370 16.721 32.122 1.00 83.69 68 GLN A N 1
ATOM 539 C CA . GLN A 1 68 ? 16.026 17.274 33.314 1.00 83.69 68 GLN A CA 1
ATOM 540 C C . GLN A 1 68 ? 15.253 18.466 33.901 1.00 83.69 68 GLN A C 1
ATOM 542 O O . GLN A 1 68 ? 15.127 18.569 35.120 1.00 83.69 68 GLN A O 1
ATOM 547 N N . ALA A 1 69 ? 14.661 19.317 33.056 1.00 76.38 69 ALA A N 1
ATOM 548 C CA . ALA A 1 69 ? 13.822 20.425 33.514 1.00 76.38 69 ALA A CA 1
ATOM 549 C C . ALA A 1 69 ? 12.516 19.950 34.184 1.00 76.38 69 ALA A C 1
ATOM 551 O O . ALA A 1 69 ? 12.054 20.570 35.141 1.00 76.38 69 ALA A O 1
ATOM 552 N N . ALA A 1 70 ? 11.937 18.833 33.729 1.00 71.75 70 ALA A N 1
ATOM 553 C CA . ALA A 1 70 ? 10.742 18.252 34.344 1.00 71.75 70 ALA A CA 1
ATOM 554 C C . ALA A 1 70 ? 11.028 17.589 35.706 1.00 71.75 70 ALA A C 1
ATOM 556 O O . ALA A 1 70 ? 10.181 17.630 36.597 1.00 71.75 70 ALA A O 1
ATOM 557 N N . ALA A 1 71 ? 12.219 17.012 35.896 1.00 69.38 71 ALA A N 1
ATOM 558 C CA . ALA A 1 71 ? 12.605 16.367 37.154 1.00 69.38 71 ALA A CA 1
ATOM 559 C C . ALA A 1 71 ? 12.914 17.361 38.292 1.00 69.38 71 ALA A C 1
ATOM 561 O O . ALA A 1 71 ? 12.868 16.983 39.461 1.00 69.38 71 ALA A O 1
ATOM 562 N N . ALA A 1 72 ? 13.204 18.624 37.967 1.00 66.88 72 ALA A N 1
ATOM 563 C CA . ALA A 1 72 ? 13.534 19.662 38.943 1.00 66.88 72 ALA A CA 1
ATOM 564 C C . ALA A 1 72 ? 12.313 20.430 39.483 1.00 66.88 72 ALA A C 1
ATOM 566 O O . ALA A 1 72 ? 12.489 21.343 40.290 1.00 66.88 72 ALA A O 1
ATOM 567 N N . GLN A 1 73 ? 11.080 20.094 39.074 1.00 63.06 73 GLN A N 1
ATOM 568 C CA . GLN A 1 73 ? 9.906 20.716 39.684 1.00 63.06 73 GLN A CA 1
ATOM 569 C C . GLN A 1 73 ? 9.649 20.113 41.074 1.00 63.06 73 GLN A C 1
ATOM 571 O O . GLN A 1 73 ? 9.355 18.918 41.177 1.00 63.06 73 GLN A O 1
ATOM 576 N N . PRO A 1 74 ? 9.746 20.911 42.156 1.00 58.88 74 PRO A N 1
ATOM 577 C CA . PRO A 1 74 ? 9.437 20.442 43.494 1.00 58.88 74 PRO A CA 1
ATOM 578 C C . PRO A 1 74 ? 7.971 20.015 43.531 1.00 58.88 74 PRO A C 1
ATOM 580 O O . PRO A 1 74 ? 7.054 20.802 43.297 1.00 58.88 74 PRO A O 1
ATOM 583 N N . ARG A 1 75 ? 7.767 18.725 43.794 1.00 52.38 75 ARG A N 1
ATOM 584 C CA . ARG A 1 75 ? 6.462 18.095 43.965 1.00 52.38 75 ARG A CA 1
ATOM 585 C C . ARG A 1 75 ? 5.747 18.820 45.107 1.00 52.38 75 ARG A C 1
ATOM 587 O O . ARG A 1 75 ? 6.108 18.645 46.269 1.00 52.38 75 ARG A O 1
ATOM 594 N N . ALA A 1 76 ? 4.775 19.666 44.772 1.00 52.00 76 ALA A N 1
ATOM 595 C CA . ALA A 1 76 ? 3.931 20.306 45.768 1.00 52.00 76 ALA A CA 1
ATOM 596 C C . ALA A 1 76 ? 3.285 19.211 46.645 1.00 52.00 76 ALA A C 1
ATOM 598 O O . ALA A 1 76 ? 2.790 18.217 46.098 1.00 52.00 76 ALA A O 1
ATOM 599 N N . PRO A 1 77 ? 3.321 19.340 47.982 1.00 51.97 77 PRO A N 1
ATOM 600 C CA . PRO A 1 77 ? 2.720 18.363 48.877 1.00 51.97 77 PRO A CA 1
ATOM 601 C C . PRO A 1 77 ? 1.216 18.297 48.604 1.00 51.97 77 PRO A C 1
ATOM 603 O O . PRO A 1 77 ? 0.517 19.309 48.639 1.00 51.97 77 PRO A O 1
ATOM 606 N N . ALA A 1 78 ? 0.729 17.097 48.291 1.00 47.69 78 ALA A N 1
ATOM 607 C CA . ALA A 1 78 ? -0.690 16.841 48.109 1.00 47.69 78 ALA A CA 1
ATOM 608 C C . ALA A 1 78 ? -1.441 17.221 49.401 1.00 47.69 78 ALA A C 1
ATOM 610 O O . ALA A 1 78 ? -1.101 16.688 50.462 1.00 47.69 78 ALA A O 1
ATOM 611 N N . PRO A 1 79 ? -2.447 18.114 49.356 1.00 49.59 79 PRO A N 1
ATOM 612 C CA . PRO A 1 79 ? -3.313 18.323 50.504 1.00 49.59 79 PRO A CA 1
ATOM 613 C C . PRO A 1 79 ? -4.075 17.022 50.771 1.00 49.59 79 PRO A C 1
ATOM 615 O O . PRO A 1 79 ? -4.650 16.416 49.865 1.00 49.59 79 PRO A O 1
ATOM 618 N N . GLY A 1 80 ? -3.999 16.569 52.022 1.00 51.09 80 GLY A N 1
ATOM 619 C CA . GLY A 1 80 ? -4.514 15.288 52.479 1.00 51.09 80 GLY A CA 1
ATOM 620 C C . GLY A 1 80 ? -5.957 15.033 52.055 1.00 51.09 80 GLY A C 1
ATOM 621 O O . GLY A 1 80 ? -6.868 15.780 52.401 1.00 51.09 80 GLY A O 1
ATOM 622 N N . SER A 1 81 ? -6.161 13.919 51.357 1.00 43.94 81 SER A N 1
ATOM 623 C CA . SER A 1 81 ? -7.477 13.317 51.180 1.00 43.94 81 SER A CA 1
ATOM 624 C C . SER A 1 81 ? -7.605 12.163 52.175 1.00 43.94 81 SER A C 1
ATOM 626 O O . SER A 1 81 ? -7.376 11.000 51.857 1.00 43.94 81 SER A O 1
ATOM 628 N N . LEU A 1 82 ? -7.906 12.524 53.424 1.00 50.47 82 LEU A N 1
ATOM 629 C CA . LEU A 1 82 ? -8.315 11.617 54.501 1.00 50.47 82 LEU A CA 1
ATOM 630 C C . LEU A 1 82 ? -9.841 11.450 54.508 1.00 50.47 82 LEU A C 1
ATOM 632 O O . LEU A 1 82 ? -10.483 11.647 55.535 1.00 50.47 82 LEU A O 1
ATOM 636 N N . LEU A 1 83 ? -10.450 11.103 53.374 1.00 48.16 83 LEU A N 1
ATOM 637 C CA . LEU A 1 83 ? -11.861 10.716 53.358 1.00 48.16 83 LEU A CA 1
ATOM 638 C C . LEU A 1 83 ? -12.045 9.450 52.529 1.00 48.16 83 LEU A C 1
ATOM 640 O O . LEU A 1 83 ? -12.247 9.468 51.317 1.00 48.16 83 LEU A O 1
ATOM 644 N N . ALA A 1 84 ? -11.963 8.333 53.247 1.00 53.16 84 ALA A N 1
ATOM 645 C CA . ALA A 1 84 ? -12.499 7.055 52.828 1.00 53.16 84 ALA A CA 1
ATOM 646 C C . ALA A 1 84 ? -13.986 7.213 52.443 1.00 53.16 84 ALA A C 1
ATOM 648 O O . ALA A 1 84 ? -14.737 7.859 53.180 1.00 53.16 84 ALA A O 1
ATOM 649 N N . PRO A 1 85 ? -14.448 6.613 51.332 1.00 48.41 85 PRO A N 1
ATOM 650 C CA . PRO A 1 85 ? -15.867 6.556 51.026 1.00 48.41 85 PRO A CA 1
ATOM 651 C C . PRO A 1 85 ? -16.535 5.590 52.008 1.00 48.41 85 PRO A C 1
ATOM 653 O O . PRO A 1 85 ? -16.510 4.369 51.845 1.00 48.41 85 PRO A O 1
ATOM 656 N N . VAL A 1 86 ? -17.120 6.156 53.062 1.00 47.28 86 VAL A N 1
ATOM 657 C CA . VAL A 1 86 ? -18.053 5.456 53.938 1.00 47.28 86 VAL A CA 1
ATOM 658 C C . VAL A 1 86 ? -19.261 5.059 53.096 1.00 47.28 86 VAL A C 1
ATOM 660 O O . VAL A 1 86 ? -19.919 5.887 52.468 1.00 47.28 86 VAL A O 1
ATOM 663 N N . LYS A 1 87 ? -19.514 3.755 53.076 1.00 45.44 87 LYS A N 1
ATOM 664 C CA . LYS A 1 87 ? -20.654 3.076 52.468 1.00 45.44 87 LYS A CA 1
ATOM 665 C C . LYS A 1 87 ? -21.938 3.536 53.179 1.00 45.44 87 LYS A C 1
ATOM 667 O O . LYS A 1 87 ? -22.378 2.908 54.135 1.00 45.44 87 LYS A O 1
ATOM 672 N N . GLY A 1 88 ? -22.475 4.684 52.771 1.00 47.53 88 GLY A N 1
ATOM 673 C CA . GLY A 1 88 ? -23.752 5.205 53.254 1.00 47.53 88 GLY A CA 1
ATOM 674 C C . GLY A 1 88 ? -24.931 4.450 52.627 1.00 47.53 88 GLY A C 1
ATOM 675 O O . GLY A 1 88 ? -24.838 4.058 51.462 1.00 47.53 88 GLY A O 1
ATOM 676 N N . PRO A 1 89 ? -26.022 4.215 53.375 1.00 55.59 89 PRO A N 1
ATOM 677 C CA . PRO A 1 89 ? -27.213 3.560 52.856 1.00 55.59 89 PRO A CA 1
ATOM 678 C C . PRO A 1 89 ? -27.931 4.451 51.835 1.00 55.59 89 PRO A C 1
ATOM 680 O O . PRO A 1 89 ? -28.067 5.661 52.021 1.00 55.59 89 PRO A O 1
ATOM 683 N N . ASP A 1 90 ? -28.389 3.802 50.765 1.00 54.28 90 ASP A N 1
ATOM 684 C CA . ASP A 1 90 ? -29.273 4.312 49.719 1.00 54.28 90 ASP A CA 1
ATOM 685 C C . ASP A 1 90 ? -30.358 5.245 50.272 1.00 54.28 90 ASP A C 1
ATOM 687 O O . ASP A 1 90 ? -31.380 4.809 50.800 1.00 54.28 90 ASP A O 1
ATOM 691 N N . THR A 1 91 ? -30.178 6.549 50.088 1.00 51.31 91 THR A N 1
ATOM 692 C CA . THR A 1 91 ? -31.299 7.489 50.041 1.00 51.31 91 THR A CA 1
ATOM 693 C C . THR A 1 91 ? -31.260 8.163 48.682 1.00 51.31 91 THR A C 1
ATOM 695 O O . THR A 1 91 ? -30.505 9.092 48.399 1.00 51.31 91 THR A O 1
ATOM 698 N N . GLY A 1 92 ? -32.025 7.564 47.773 1.00 60.50 92 GLY A N 1
ATOM 699 C CA . GLY A 1 92 ? -32.118 7.969 46.388 1.00 60.50 92 GLY A CA 1
ATOM 700 C C . GLY A 1 92 ? -32.751 9.343 46.238 1.00 60.50 92 GLY A C 1
ATOM 701 O O . GLY A 1 92 ? -33.937 9.496 46.483 1.00 60.50 92 GLY A O 1
ATOM 702 N N . PHE A 1 93 ? -31.987 10.304 45.726 1.00 56.12 93 PHE A N 1
ATOM 703 C CA . PHE A 1 93 ? -32.474 11.265 44.736 1.00 56.12 93 PHE A CA 1
ATOM 704 C C . PHE A 1 93 ? -31.284 11.998 44.107 1.00 56.12 93 PHE A C 1
ATOM 706 O O . PHE A 1 93 ? -30.889 13.083 44.517 1.00 56.12 93 PHE A O 1
ATOM 713 N N . LEU A 1 94 ? -30.675 11.386 43.089 1.00 57.88 94 LEU A N 1
ATOM 714 C CA . LEU A 1 94 ? -29.761 12.098 42.192 1.00 57.88 94 LEU A CA 1
ATOM 715 C C . LEU A 1 94 ? -30.613 12.862 41.164 1.00 57.88 94 LEU A C 1
ATOM 717 O O . LEU A 1 94 ? -31.229 12.195 40.321 1.00 57.88 94 LEU A O 1
ATOM 721 N N . PRO A 1 95 ? -30.671 14.209 41.207 1.00 62.59 95 PRO A N 1
ATOM 722 C CA . PRO A 1 95 ? -31.496 15.005 40.304 1.00 62.59 95 PRO A CA 1
ATOM 723 C C . PRO A 1 95 ? -31.122 14.736 38.841 1.00 62.59 95 PRO A C 1
ATOM 725 O O . PRO A 1 95 ? -29.944 14.699 38.475 1.00 62.59 95 PRO A O 1
ATOM 728 N N . PHE A 1 96 ? -32.141 14.551 37.994 1.00 59.53 96 PHE A N 1
ATOM 729 C CA . PHE A 1 96 ? -32.016 14.127 36.590 1.00 59.53 96 PHE A CA 1
ATOM 730 C C . PHE A 1 96 ? -31.008 14.952 35.765 1.00 59.53 96 PHE A C 1
ATOM 732 O O . PHE A 1 96 ? -30.371 14.409 34.864 1.00 59.53 96 PHE A O 1
ATOM 739 N N . GLY A 1 97 ? -30.799 16.230 36.099 1.00 58.53 97 GLY A N 1
ATOM 740 C CA . GLY A 1 97 ? -29.869 17.113 35.388 1.00 58.53 97 GLY A CA 1
ATOM 741 C C . GLY A 1 97 ? -28.378 16.801 35.584 1.00 58.53 97 GLY A C 1
ATOM 742 O O . GLY A 1 97 ? -27.578 17.133 34.712 1.00 58.53 97 GLY A O 1
ATOM 743 N N . GLN A 1 98 ? -27.977 16.135 36.676 1.00 54.41 98 GLN A N 1
ATOM 744 C CA . GLN A 1 98 ? -26.557 15.846 36.941 1.00 54.41 98 GLN A CA 1
ATOM 745 C C . GLN A 1 98 ? -26.088 14.469 36.451 1.00 54.41 98 GLN A C 1
ATOM 747 O O . GLN A 1 98 ? -24.884 14.263 36.304 1.00 54.41 98 GLN A O 1
ATOM 752 N N . ARG A 1 99 ? -26.993 13.547 36.087 1.00 56.62 99 ARG A N 1
ATOM 753 C CA . ARG A 1 99 ? -26.597 12.225 35.556 1.00 56.62 99 ARG A CA 1
ATOM 754 C C . ARG A 1 99 ? -25.997 12.269 34.144 1.00 56.62 99 ARG A C 1
ATOM 756 O O . ARG A 1 99 ? -25.403 11.283 33.726 1.00 56.62 99 ARG A O 1
ATOM 763 N N . GLN A 1 100 ? -26.112 13.383 33.412 1.00 57.09 100 GLN A N 1
ATOM 764 C CA . GLN A 1 100 ? -25.602 13.471 32.034 1.00 57.09 100 GLN A CA 1
ATOM 765 C C . GLN A 1 100 ? -24.228 14.138 31.869 1.00 57.09 100 GLN A C 1
ATOM 767 O O . GLN A 1 100 ? -23.624 13.983 30.812 1.00 57.09 100 GLN A O 1
ATOM 772 N N . ARG A 1 101 ? -23.688 14.845 32.873 1.00 52.06 101 ARG A N 1
ATOM 773 C CA . ARG A 1 101 ? -22.416 15.592 32.712 1.00 52.06 101 ARG A CA 1
ATOM 774 C C . ARG A 1 101 ? -21.169 14.920 33.291 1.00 52.06 101 ARG A C 1
ATOM 776 O O . ARG A 1 101 ? -20.071 15.396 33.039 1.00 52.06 101 ARG A O 1
ATOM 783 N N . GLY A 1 102 ? -21.318 13.800 33.995 1.00 45.75 102 GLY A N 1
ATOM 784 C CA . GLY A 1 102 ? -20.207 13.032 34.575 1.00 45.75 102 GLY A CA 1
ATOM 785 C C . GLY A 1 102 ? -19.766 11.815 33.757 1.00 45.75 102 GLY A C 1
ATOM 786 O O . GLY A 1 102 ? -19.190 10.894 34.326 1.00 45.75 102 GLY A O 1
ATOM 787 N N . GLY A 1 103 ? -20.069 11.763 32.454 1.00 50.75 103 GLY A N 1
ATOM 788 C CA . GLY A 1 103 ? -19.738 10.645 31.563 1.00 50.75 103 GLY A CA 1
ATOM 789 C C . GLY A 1 103 ? -18.247 10.545 31.236 1.00 50.75 103 GLY A C 1
ATOM 790 O O . GLY A 1 103 ? -17.876 10.596 30.067 1.00 50.75 103 GLY A O 1
ATOM 791 N N . GLY A 1 104 ? -17.396 10.413 32.257 1.00 47.28 104 GLY A N 1
ATOM 792 C CA . GLY A 1 104 ? -16.030 9.925 32.111 1.00 47.28 104 GLY A CA 1
ATOM 793 C C . GLY A 1 104 ? -16.102 8.544 31.472 1.00 47.28 104 GLY A C 1
ATOM 794 O O . GLY A 1 104 ? -16.589 7.595 32.086 1.00 47.28 104 GLY A O 1
ATOM 795 N N . GLY A 1 105 ? -15.742 8.496 30.191 1.00 51.50 105 GLY A N 1
ATOM 796 C CA . GLY A 1 105 ? -16.046 7.417 29.264 1.00 51.50 105 GLY A CA 1
ATOM 797 C C . GLY A 1 105 ? -15.420 6.095 29.671 1.00 51.50 105 GLY A C 1
ATOM 798 O O . GLY A 1 105 ? -14.342 5.743 29.205 1.00 51.50 105 GLY A O 1
ATOM 799 N N . ALA A 1 106 ? -16.132 5.321 30.487 1.00 59.50 106 ALA A N 1
ATOM 800 C CA . ALA A 1 106 ? -15.917 3.888 30.506 1.00 59.50 106 ALA A CA 1
ATOM 801 C C . ALA A 1 106 ? -16.065 3.401 29.053 1.00 59.50 106 ALA A C 1
ATOM 803 O O . ALA A 1 106 ? -17.060 3.757 28.403 1.00 59.50 106 ALA A O 1
ATOM 804 N N . PRO A 1 107 ? -15.087 2.647 28.518 1.00 66.31 107 PRO A N 1
ATOM 805 C CA . PRO A 1 107 ? -15.136 2.179 27.144 1.00 66.31 107 PRO A CA 1
ATOM 806 C C . PRO A 1 107 ? -16.456 1.444 26.968 1.00 66.31 107 PRO A C 1
ATOM 808 O O . PRO A 1 107 ? -16.746 0.489 27.698 1.00 66.31 107 PRO A O 1
ATOM 811 N N . ARG A 1 108 ? -17.303 1.948 26.062 1.00 78.31 108 ARG A N 1
ATOM 812 C CA . ARG A 1 108 ? -18.592 1.320 25.777 1.00 78.31 108 ARG A CA 1
ATOM 813 C C . ARG A 1 108 ? -18.292 -0.121 25.399 1.00 78.31 108 ARG A C 1
ATOM 815 O O . ARG A 1 108 ? -17.674 -0.370 24.366 1.00 78.31 108 ARG A O 1
ATOM 822 N N . ARG A 1 109 ? -18.677 -1.059 26.266 1.00 88.94 109 ARG A N 1
ATOM 823 C CA . ARG A 1 109 ? -18.454 -2.480 26.017 1.00 88.94 109 ARG A CA 1
ATOM 824 C C . ARG A 1 109 ? -19.189 -2.835 24.731 1.00 88.94 109 ARG A C 1
ATOM 826 O O . ARG A 1 109 ? -20.407 -2.687 24.652 1.00 88.94 109 ARG A O 1
ATOM 833 N N . LEU A 1 110 ? -18.431 -3.244 23.718 1.00 93.94 110 LEU A N 1
ATOM 834 C CA . LEU A 1 110 ? -18.993 -3.744 22.473 1.00 93.94 110 LEU A CA 1
ATOM 835 C C . LEU A 1 110 ? -19.790 -5.017 22.765 1.00 93.94 110 LEU A C 1
ATOM 837 O O . LEU A 1 110 ? -19.401 -5.817 23.618 1.00 93.94 110 LEU A O 1
ATOM 841 N N . ALA A 1 111 ? -20.897 -5.210 22.050 1.00 95.69 111 ALA A N 1
ATOM 842 C CA . ALA A 1 111 ? -21.616 -6.476 22.094 1.00 95.69 111 ALA A CA 1
ATOM 843 C C . ALA A 1 111 ? -20.682 -7.624 21.667 1.00 95.69 111 ALA A C 1
ATOM 845 O O . ALA A 1 111 ? -19.844 -7.450 20.778 1.00 95.69 111 ALA A O 1
ATOM 846 N N . ALA A 1 112 ? -20.825 -8.795 22.293 1.00 96.50 112 ALA A N 1
ATOM 847 C CA . ALA A 1 112 ? -19.899 -9.915 22.109 1.00 96.50 112 ALA A CA 1
ATOM 848 C C . ALA A 1 112 ? -19.774 -10.357 20.639 1.00 96.50 112 ALA A C 1
ATOM 850 O O . ALA A 1 112 ? -18.672 -10.628 20.168 1.00 96.50 112 ALA A O 1
ATOM 851 N N . ASP A 1 113 ? -20.878 -10.360 19.891 1.00 97.31 113 ASP A N 1
ATOM 852 C CA . ASP A 1 113 ? -20.881 -10.754 18.476 1.00 97.31 113 ASP A CA 1
ATOM 853 C C . ASP A 1 113 ? -20.145 -9.745 17.583 1.00 97.31 113 ASP A C 1
ATOM 855 O O . ASP A 1 113 ? -19.460 -10.121 16.628 1.00 97.31 113 ASP A O 1
ATOM 859 N N . VAL A 1 114 ? -20.225 -8.458 17.932 1.00 97.69 114 VAL A N 1
ATOM 860 C CA . VAL A 1 114 ? -19.491 -7.384 17.251 1.00 97.69 114 VAL A CA 1
ATOM 861 C C . VAL A 1 114 ? -17.998 -7.540 17.511 1.00 97.69 114 VAL A C 1
ATOM 863 O O . VAL A 1 114 ? -17.210 -7.502 16.570 1.00 97.69 114 VAL A O 1
ATOM 866 N N . ALA A 1 115 ? -17.612 -7.780 18.767 1.00 97.19 115 ALA A N 1
ATOM 867 C CA . ALA A 1 115 ? -16.219 -8.015 19.136 1.00 97.19 115 ALA A CA 1
ATOM 868 C C . ALA A 1 115 ? -15.632 -9.225 18.388 1.00 97.19 115 ALA A C 1
ATOM 870 O O . ALA A 1 115 ? -14.591 -9.088 17.754 1.00 97.19 115 ALA A O 1
ATOM 871 N N . ARG A 1 116 ? -16.341 -10.365 18.346 1.00 98.25 116 ARG A N 1
ATOM 872 C CA . ARG A 1 116 ? -15.912 -11.557 17.584 1.00 98.25 116 ARG A CA 1
ATOM 873 C C . ARG A 1 116 ? -15.733 -11.274 16.092 1.00 98.25 116 ARG A C 1
ATOM 875 O O . ARG A 1 116 ? -14.780 -11.752 15.479 1.00 98.25 116 ARG A O 1
ATOM 882 N N . THR A 1 117 ? -16.634 -10.493 15.497 1.00 98.19 117 THR A N 1
ATOM 883 C CA . THR A 1 117 ? -16.552 -10.145 14.069 1.00 98.19 117 THR A CA 1
ATOM 884 C C . THR A 1 117 ? -15.360 -9.232 13.788 1.00 98.19 117 THR A C 1
ATOM 886 O O . THR A 1 117 ? -14.616 -9.464 12.832 1.00 98.19 117 THR A O 1
ATOM 889 N N . LEU A 1 118 ? -15.128 -8.232 14.643 1.00 98.00 118 LEU A N 1
ATOM 890 C CA . LEU A 1 118 ? -13.965 -7.349 14.548 1.00 98.00 118 LEU A CA 1
ATOM 891 C C . LEU A 1 118 ? -12.648 -8.114 14.767 1.00 98.00 118 LEU A C 1
ATOM 893 O O . LEU A 1 118 ? -11.691 -7.886 14.029 1.00 98.00 118 LEU A O 1
ATOM 897 N N . GLU A 1 119 ? -12.609 -9.076 15.694 1.00 98.12 119 GLU A N 1
ATOM 898 C CA . GLU A 1 119 ? -11.464 -9.973 15.915 1.00 98.12 119 GLU A CA 1
ATOM 899 C C . GLU A 1 119 ? -11.177 -10.868 14.705 1.00 98.12 119 GLU A C 1
ATOM 901 O O . GLU A 1 119 ? -10.032 -10.948 14.254 1.00 98.12 119 GLU A O 1
ATOM 906 N N . SER A 1 120 ? -12.209 -11.487 14.124 1.00 98.06 120 SER A N 1
ATOM 907 C CA . SER A 1 120 ? -12.072 -12.287 12.901 1.00 98.06 120 SER A CA 1
ATOM 908 C C . SER A 1 120 ? -11.548 -11.446 11.731 1.00 98.06 120 SER A C 1
ATOM 910 O O . SER A 1 120 ? -10.663 -11.874 10.983 1.00 98.06 120 SER A O 1
ATOM 912 N N . LEU A 1 121 ? -12.044 -10.211 11.594 1.00 98.00 121 LEU A N 1
ATOM 913 C CA . LEU A 1 121 ? -11.574 -9.274 10.578 1.00 98.00 121 LEU A CA 1
ATOM 914 C C . LEU A 1 121 ? -10.114 -8.872 10.809 1.00 98.00 121 LEU A C 1
ATOM 916 O O . LEU A 1 121 ? -9.333 -8.828 9.857 1.00 98.00 121 LEU A O 1
ATOM 920 N N . TYR A 1 122 ? -9.740 -8.620 12.064 1.00 97.94 122 TYR A N 1
ATOM 921 C CA . TYR A 1 122 ? -8.385 -8.255 12.466 1.00 97.94 122 TYR A CA 1
ATOM 922 C C . TYR A 1 122 ? -7.369 -9.355 12.159 1.00 97.94 122 TYR A C 1
ATOM 924 O O . TYR A 1 122 ? -6.317 -9.066 11.591 1.00 97.94 122 TYR A O 1
ATOM 932 N N . ALA A 1 123 ? -7.711 -10.614 12.449 1.00 97.19 123 ALA A N 1
ATOM 933 C CA . ALA A 1 123 ? -6.860 -11.764 12.146 1.00 97.19 123 ALA A CA 1
ATOM 934 C C . ALA A 1 123 ? -6.522 -11.865 10.647 1.00 97.19 123 ALA A C 1
ATOM 936 O O . ALA A 1 123 ? -5.421 -12.269 10.279 1.00 97.19 123 ALA A O 1
ATOM 937 N N . ARG A 1 124 ? -7.453 -11.460 9.773 1.00 97.38 124 ARG A N 1
ATOM 938 C CA . ARG A 1 124 ? -7.261 -11.456 8.313 1.00 97.38 124 ARG A CA 1
ATOM 939 C C . ARG A 1 124 ? -6.561 -10.196 7.814 1.00 97.38 124 ARG A C 1
ATOM 941 O O . ARG A 1 124 ? -5.774 -10.257 6.874 1.00 97.38 124 ARG A O 1
ATOM 948 N N . SER A 1 125 ? -6.897 -9.046 8.388 1.00 96.19 125 SER A N 1
ATOM 949 C CA . SER A 1 125 ? -6.411 -7.741 7.953 1.00 96.19 125 SER A CA 1
ATOM 950 C C . SER A 1 125 ? -6.378 -6.752 9.125 1.00 96.19 125 SER A C 1
ATOM 952 O O . SER A 1 125 ? -7.380 -6.080 9.382 1.00 96.19 125 SER A O 1
ATOM 954 N N . PRO A 1 126 ? -5.211 -6.547 9.764 1.00 96.62 126 PRO A N 1
ATOM 955 C CA . PRO A 1 126 ? -5.044 -5.566 10.844 1.00 96.62 126 PRO A CA 1
ATOM 956 C C . PRO A 1 126 ? -5.309 -4.109 10.423 1.00 96.62 126 PRO A C 1
ATOM 958 O O . PRO A 1 126 ? -5.518 -3.238 11.270 1.00 96.62 126 PRO A O 1
ATOM 961 N N . TYR A 1 127 ? -5.297 -3.836 9.113 1.00 96.75 127 TYR A N 1
ATOM 962 C CA . TYR A 1 127 ? -5.569 -2.530 8.503 1.00 96.75 127 TYR A CA 1
ATOM 963 C C . TYR A 1 127 ? -6.712 -2.663 7.484 1.00 96.75 127 TYR A C 1
ATOM 965 O O . TYR A 1 127 ? -6.460 -2.629 6.276 1.00 96.75 127 TYR A O 1
ATOM 973 N N . PRO A 1 128 ? -7.962 -2.883 7.935 1.00 97.00 128 PRO A N 1
ATOM 974 C CA . PRO A 1 128 ? -9.088 -3.060 7.025 1.00 97.00 128 PRO A CA 1
ATOM 975 C C . PRO A 1 128 ? -9.285 -1.818 6.146 1.00 97.00 128 PRO A C 1
ATOM 977 O O . PRO A 1 128 ? -9.051 -0.683 6.569 1.00 97.00 128 PRO A O 1
ATOM 980 N N . SER A 1 129 ? -9.728 -2.029 4.905 1.00 96.88 129 SER A N 1
ATOM 981 C CA . SER A 1 129 ? -10.086 -0.923 4.017 1.00 96.88 129 SER A CA 1
ATOM 982 C C . SER A 1 129 ? -11.319 -0.178 4.541 1.00 96.88 129 SER A C 1
ATOM 984 O O . SER A 1 129 ? -12.124 -0.719 5.301 1.00 96.88 129 SER A O 1
ATOM 986 N N . LYS A 1 130 ? -11.492 1.075 4.101 1.00 96.75 130 LYS A N 1
ATOM 987 C CA . LYS A 1 130 ? -12.645 1.905 4.476 1.00 96.75 130 LYS A CA 1
ATOM 988 C C . LYS A 1 130 ? -13.980 1.230 4.141 1.00 96.75 130 LYS A C 1
ATOM 990 O O . LYS A 1 130 ? -14.883 1.270 4.968 1.00 96.75 130 LYS A O 1
ATOM 995 N N . ASP A 1 131 ? -14.075 0.599 2.974 1.00 97.62 131 ASP A N 1
ATOM 996 C CA . ASP A 1 131 ? -15.305 -0.048 2.501 1.00 97.62 131 ASP A CA 1
ATOM 997 C C . ASP A 1 131 ? -15.624 -1.315 3.306 1.00 97.62 131 ASP A C 1
ATOM 999 O O . ASP A 1 131 ? -16.775 -1.564 3.652 1.00 97.62 131 ASP A O 1
ATOM 1003 N N . LEU A 1 132 ? -14.591 -2.083 3.673 1.00 97.19 132 LEU A N 1
ATOM 1004 C CA . LEU A 1 132 ? -14.736 -3.272 4.511 1.00 97.19 132 LEU A CA 1
ATOM 1005 C C . LEU A 1 132 ? -15.200 -2.897 5.923 1.00 97.19 132 LEU A C 1
ATOM 1007 O O . LEU A 1 132 ? -16.116 -3.516 6.456 1.00 97.19 132 LEU A O 1
ATOM 1011 N N . LEU A 1 133 ? -14.606 -1.849 6.503 1.00 97.56 133 LEU A N 1
ATOM 1012 C CA . LEU A 1 133 ? -15.023 -1.333 7.804 1.00 97.56 133 LEU A CA 1
ATOM 1013 C C . LEU A 1 133 ? -16.460 -0.794 7.751 1.00 97.56 133 LEU A C 1
ATOM 1015 O O . LEU A 1 133 ? -17.233 -1.068 8.663 1.00 97.56 133 LEU A O 1
ATOM 1019 N N . GLN A 1 134 ? -16.830 -0.080 6.680 1.00 97.75 134 GLN A N 1
ATOM 1020 C CA . GLN A 1 134 ? -18.193 0.418 6.477 1.00 97.75 134 GLN A CA 1
ATOM 1021 C C . GLN A 1 134 ? -19.205 -0.732 6.429 1.00 97.75 134 GLN A C 1
ATOM 1023 O O . GLN A 1 134 ? -20.182 -0.694 7.165 1.00 97.75 134 GLN A O 1
ATOM 1028 N N . SER A 1 135 ? -18.931 -1.788 5.658 1.00 97.81 135 SER A N 1
ATOM 1029 C CA . SER A 1 135 ? -19.818 -2.955 5.561 1.00 97.81 135 SER A CA 1
ATOM 1030 C C . SER A 1 135 ? -20.068 -3.629 6.916 1.00 97.81 135 SER A C 1
ATOM 1032 O O . SER A 1 135 ? -21.199 -4.010 7.211 1.00 97.81 135 SER A O 1
ATOM 1034 N N . VAL A 1 136 ? -19.041 -3.739 7.766 1.00 97.75 136 VAL A N 1
ATOM 1035 C CA . VAL A 1 136 ? -19.181 -4.295 9.125 1.00 97.75 136 VAL A CA 1
ATOM 1036 C C . VAL A 1 136 ? -19.956 -3.346 10.041 1.00 97.75 136 VAL A C 1
ATOM 1038 O O . VAL A 1 136 ? -20.781 -3.795 10.838 1.00 97.75 136 VAL A O 1
ATOM 1041 N N . CYS A 1 137 ? -19.740 -2.035 9.907 1.00 97.75 137 CYS A N 1
ATOM 1042 C CA . CYS A 1 137 ? -20.500 -1.034 10.655 1.00 97.75 137 CYS A CA 1
ATOM 1043 C C . CYS A 1 137 ? -21.988 -1.065 10.285 1.00 97.75 137 CYS A C 1
ATOM 1045 O O . CYS A 1 137 ? -22.829 -1.041 11.181 1.00 97.75 137 CYS A O 1
ATOM 1047 N N . ASP A 1 138 ? -22.309 -1.201 8.998 1.00 97.88 138 ASP A N 1
ATOM 1048 C CA . ASP A 1 138 ? -23.686 -1.296 8.506 1.00 97.88 138 ASP A CA 1
ATOM 1049 C C . ASP A 1 138 ? -24.365 -2.585 8.998 1.00 97.88 138 ASP A C 1
ATOM 1051 O O . ASP A 1 138 ? -25.509 -2.552 9.453 1.00 97.88 138 ASP A O 1
ATOM 1055 N N . MET A 1 139 ? -23.639 -3.709 8.988 1.00 97.81 139 MET A N 1
ATOM 1056 C CA . MET A 1 139 ? -24.133 -5.011 9.453 1.00 97.81 139 MET A CA 1
ATOM 1057 C C . MET A 1 139 ? -24.487 -5.009 10.945 1.00 97.81 139 MET A C 1
ATOM 1059 O O . MET A 1 139 ? -25.535 -5.521 11.334 1.00 97.81 139 MET A O 1
ATOM 1063 N N . HIS A 1 140 ? -23.636 -4.415 11.784 1.00 97.44 140 HIS A N 1
ATOM 1064 C CA . HIS A 1 140 ? -23.818 -4.398 13.239 1.00 97.44 140 HIS A CA 1
ATOM 1065 C C . HIS A 1 140 ? -24.459 -3.113 13.777 1.00 97.44 140 HIS A C 1
ATOM 1067 O O . HIS A 1 140 ? -24.566 -2.952 14.993 1.00 97.44 140 HIS A O 1
ATOM 1073 N N . ARG A 1 141 ? -24.868 -2.189 12.894 1.00 97.44 141 ARG A N 1
ATOM 1074 C CA . ARG A 1 141 ? -25.349 -0.841 13.251 1.00 97.44 141 ARG A CA 1
ATOM 1075 C C . ARG A 1 141 ? -24.400 -0.118 14.221 1.00 97.44 141 ARG A C 1
ATOM 1077 O O . ARG A 1 141 ? -24.831 0.549 15.160 1.00 97.44 141 ARG A O 1
ATOM 1084 N N . LEU A 1 142 ? -23.096 -0.287 14.006 1.00 96.56 142 LEU A N 1
ATOM 1085 C CA . LEU A 1 142 ? -22.037 0.268 14.844 1.00 96.56 142 LEU A CA 1
ATOM 1086 C C . LEU A 1 142 ? -21.584 1.624 14.293 1.00 96.56 142 LEU A C 1
ATOM 1088 O O . LEU A 1 142 ? -21.492 1.811 13.081 1.00 96.56 142 LEU A O 1
ATOM 1092 N N . ASN A 1 143 ? -21.244 2.569 15.174 1.00 96.94 143 ASN A N 1
ATOM 1093 C CA . ASN A 1 143 ? -20.596 3.800 14.731 1.00 96.94 143 ASN A CA 1
ATOM 1094 C C . ASN A 1 143 ? -19.182 3.486 14.211 1.00 96.94 143 ASN A C 1
ATOM 1096 O O . ASN A 1 143 ? -18.382 2.832 14.885 1.00 96.94 143 ASN A O 1
ATOM 1100 N N . ARG A 1 144 ? -18.868 3.992 13.020 1.00 96.75 144 ARG A N 1
ATOM 1101 C CA . ARG A 1 144 ? -17.588 3.793 12.344 1.00 96.75 144 ARG A CA 1
ATOM 1102 C C . ARG A 1 144 ? -16.388 4.239 13.172 1.00 96.75 144 ARG A C 1
ATOM 1104 O O . ARG A 1 144 ? -15.356 3.572 13.117 1.00 96.75 144 ARG A O 1
ATOM 1111 N N . ASP A 1 145 ? -16.525 5.309 13.947 1.00 95.81 145 ASP A N 1
ATOM 1112 C CA . ASP A 1 145 ? -15.433 5.812 14.786 1.00 95.81 145 ASP A CA 1
ATOM 1113 C C . ASP A 1 145 ? -15.089 4.824 15.905 1.00 95.81 145 ASP A C 1
ATOM 1115 O O . ASP A 1 145 ? -13.917 4.559 16.148 1.00 95.81 145 ASP A O 1
ATOM 1119 N N . VAL A 1 146 ? -16.100 4.174 16.492 1.00 95.94 146 VAL A N 1
ATOM 1120 C CA . VAL A 1 146 ? -15.917 3.147 17.532 1.00 95.94 146 VAL A CA 1
ATOM 1121 C C . VAL A 1 146 ? -15.208 1.919 16.961 1.00 95.94 146 VAL A C 1
ATOM 1123 O O . VAL A 1 146 ? -14.310 1.365 17.590 1.00 95.94 146 VAL A O 1
ATOM 1126 N N . ALA A 1 147 ? -15.574 1.499 15.746 1.00 96.62 147 ALA A N 1
ATOM 1127 C CA . ALA A 1 147 ? -14.892 0.400 15.069 1.00 96.62 147 ALA A CA 1
ATOM 1128 C C . ALA A 1 147 ? -13.428 0.757 14.764 1.00 96.62 147 ALA A C 1
ATOM 1130 O O . ALA A 1 147 ? -12.525 -0.040 15.008 1.00 96.62 147 ALA A O 1
ATOM 1131 N N . ALA A 1 148 ? -13.183 1.964 14.245 1.00 96.19 148 ALA A N 1
ATOM 1132 C CA . ALA A 1 148 ? -11.840 2.439 13.939 1.00 96.19 148 ALA A CA 1
ATOM 1133 C C . ALA A 1 148 ? -10.963 2.530 15.198 1.00 96.19 148 ALA A C 1
ATOM 1135 O O . ALA A 1 148 ? -9.818 2.077 15.170 1.00 96.19 148 ALA A O 1
ATOM 1136 N N . GLU A 1 149 ? -11.510 3.056 16.294 1.00 95.81 149 GLU A N 1
ATOM 1137 C CA . GLU A 1 149 ? -10.851 3.141 17.597 1.00 95.81 149 GLU A CA 1
ATOM 1138 C C . GLU A 1 149 ? -10.523 1.750 18.152 1.00 95.81 149 GLU A C 1
ATOM 1140 O O . GLU A 1 149 ? -9.398 1.514 18.586 1.00 95.81 149 GLU A O 1
ATOM 1145 N N . TRP A 1 150 ? -11.445 0.790 18.040 1.00 96.56 150 TRP A N 1
ATOM 1146 C CA . TRP A 1 150 ? -11.190 -0.595 18.437 1.00 96.56 150 TRP A CA 1
ATOM 1147 C C . TRP A 1 150 ? -9.983 -1.194 17.694 1.00 96.56 150 TRP A C 1
ATOM 1149 O O . TRP A 1 150 ? -9.113 -1.810 18.308 1.00 96.56 150 TRP A O 1
ATOM 1159 N N . PHE A 1 151 ? -9.864 -0.951 16.382 1.00 97.19 151 PHE A N 1
ATOM 1160 C CA . PHE A 1 151 ? -8.705 -1.387 15.592 1.00 97.19 151 PHE A CA 1
ATOM 1161 C C . PHE A 1 151 ? -7.398 -0.694 16.009 1.00 97.19 151 PHE A C 1
ATOM 1163 O O . PHE A 1 151 ? -6.330 -1.292 15.895 1.00 97.19 151 PHE A O 1
ATOM 1170 N N . VAL A 1 152 ? -7.460 0.566 16.447 1.00 95.81 152 VAL A N 1
ATOM 1171 C CA . VAL A 1 152 ? -6.308 1.306 16.988 1.00 95.81 152 VAL A CA 1
ATOM 1172 C C . VAL A 1 152 ? -5.861 0.669 18.302 1.00 95.81 152 VAL A C 1
ATOM 1174 O O . VAL A 1 152 ? -4.736 0.182 18.362 1.00 95.81 152 VAL A O 1
ATOM 1177 N N . GLN A 1 153 ? -6.769 0.540 19.271 1.00 96.06 153 GLN A N 1
ATOM 1178 C CA . GLN A 1 153 ? -6.496 -0.064 20.578 1.00 96.06 153 GLN A CA 1
ATOM 1179 C C . GLN A 1 153 ? -5.973 -1.500 20.451 1.00 96.06 153 GLN A C 1
ATOM 1181 O O . GLN A 1 153 ? -5.059 -1.907 21.167 1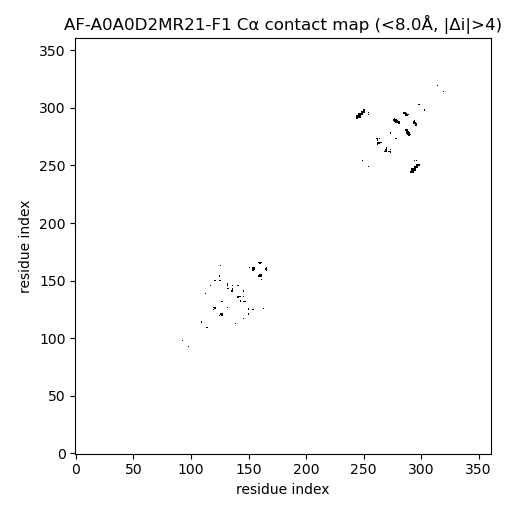.00 96.06 153 GLN A O 1
ATOM 1186 N N . ARG A 1 154 ? -6.518 -2.280 19.507 1.00 97.25 154 ARG A N 1
ATOM 1187 C CA . ARG A 1 154 ? -6.059 -3.651 19.267 1.00 97.25 154 ARG A CA 1
ATOM 1188 C C . ARG A 1 154 ? -4.641 -3.704 18.699 1.00 97.25 154 ARG A C 1
ATOM 1190 O O . ARG A 1 154 ? -3.873 -4.573 19.096 1.00 97.25 154 ARG A O 1
ATOM 1197 N N . ARG A 1 155 ? -4.275 -2.776 17.807 1.00 96.44 155 ARG A N 1
ATOM 1198 C CA . ARG A 1 155 ? -2.896 -2.666 17.301 1.00 96.44 155 ARG A CA 1
ATOM 1199 C C . ARG A 1 155 ? -1.927 -2.217 18.387 1.00 96.44 155 ARG A C 1
ATOM 1201 O O . ARG A 1 155 ? -0.821 -2.743 18.420 1.00 96.44 155 ARG A O 1
ATOM 1208 N N . ASP A 1 156 ? -2.348 -1.318 19.271 1.00 94.69 156 ASP A N 1
ATOM 1209 C CA . ASP A 1 156 ? -1.528 -0.864 20.400 1.00 94.69 156 ASP A CA 1
ATOM 1210 C C . ASP A 1 156 ? -1.232 -2.001 21.370 1.00 94.69 156 ASP A C 1
ATOM 1212 O O . ASP A 1 156 ? -0.086 -2.181 21.775 1.00 94.69 156 ASP A O 1
ATOM 1216 N N . ALA A 1 157 ? -2.240 -2.826 21.666 1.00 95.06 157 ALA A N 1
ATOM 1217 C CA . ALA A 1 157 ? -2.069 -4.030 22.474 1.00 95.06 157 ALA A CA 1
ATOM 1218 C C . ALA A 1 157 ? -1.085 -5.034 21.839 1.00 95.06 157 ALA A C 1
ATOM 1220 O O . ALA A 1 157 ? -0.331 -5.688 22.553 1.00 95.06 157 ALA A O 1
ATOM 1221 N N . ASP A 1 158 ? -1.055 -5.119 20.506 1.00 95.12 158 ASP A N 1
ATOM 1222 C CA . ASP A 1 158 ? -0.113 -5.958 19.757 1.00 95.12 158 ASP A CA 1
ATOM 1223 C C . ASP A 1 158 ? 1.261 -5.286 19.527 1.00 95.12 158 ASP A C 1
ATOM 1225 O O . ASP A 1 158 ? 2.144 -5.891 18.915 1.00 95.12 158 ASP A O 1
ATOM 1229 N N . GLY A 1 159 ? 1.446 -4.025 19.939 1.00 92.62 159 GLY A N 1
ATOM 1230 C CA . GLY A 1 159 ? 2.655 -3.243 19.659 1.00 92.62 159 GLY A CA 1
ATOM 1231 C C . GLY A 1 159 ? 2.872 -2.935 18.170 1.00 92.62 159 GLY A C 1
ATOM 1232 O O . GLY A 1 159 ? 4.004 -2.734 17.726 1.00 92.62 159 GLY A O 1
ATOM 1233 N N . ARG A 1 160 ? 1.806 -2.930 17.360 1.00 91.81 160 ARG A N 1
ATOM 1234 C CA . ARG A 1 160 ? 1.875 -2.664 15.916 1.00 91.81 160 ARG A CA 1
ATOM 1235 C C . ARG A 1 160 ? 1.737 -1.166 15.624 1.00 91.81 160 ARG A C 1
ATOM 1237 O O . ARG A 1 160 ? 0.854 -0.515 16.174 1.00 91.81 160 ARG A O 1
ATOM 1244 N N . PRO A 1 161 ? 2.516 -0.610 14.679 1.00 91.25 161 PRO A N 1
ATOM 1245 C CA . PRO A 1 161 ? 2.416 0.804 14.328 1.00 91.25 161 PRO A CA 1
ATOM 1246 C C . PRO A 1 161 ? 1.061 1.140 13.684 1.00 91.25 161 PRO A C 1
ATOM 1248 O O . PRO A 1 161 ? 0.519 0.361 12.897 1.00 91.25 161 PRO A O 1
ATOM 1251 N N . HIS A 1 162 ? 0.524 2.332 13.956 1.00 89.25 162 HIS A N 1
ATOM 1252 C CA . HIS A 1 162 ? -0.771 2.757 13.407 1.00 89.25 162 HIS A CA 1
ATOM 1253 C C . HIS A 1 162 ? -0.761 2.998 11.893 1.00 89.25 162 HIS A C 1
ATOM 1255 O O . HIS A 1 162 ? -1.782 2.797 11.235 1.00 89.25 162 HIS A O 1
ATOM 1261 N N . ASP A 1 163 ? 0.368 3.442 11.332 1.00 89.62 163 ASP A N 1
ATOM 1262 C CA . ASP A 1 163 ? 0.462 3.733 9.902 1.00 89.62 163 ASP A CA 1
ATOM 1263 C C . ASP A 1 163 ? 0.638 2.424 9.104 1.00 89.62 163 ASP A C 1
ATOM 1265 O O . ASP A 1 163 ? 1.659 1.741 9.267 1.00 89.62 163 ASP A O 1
ATOM 1269 N N . PRO A 1 164 ? -0.293 2.072 8.193 1.00 83.56 164 PRO A N 1
ATOM 1270 C CA . PRO A 1 164 ? -0.170 0.877 7.358 1.00 83.56 164 PRO A CA 1
ATOM 1271 C C . PRO A 1 164 ? 1.104 0.880 6.502 1.00 83.56 164 PRO A C 1
ATOM 1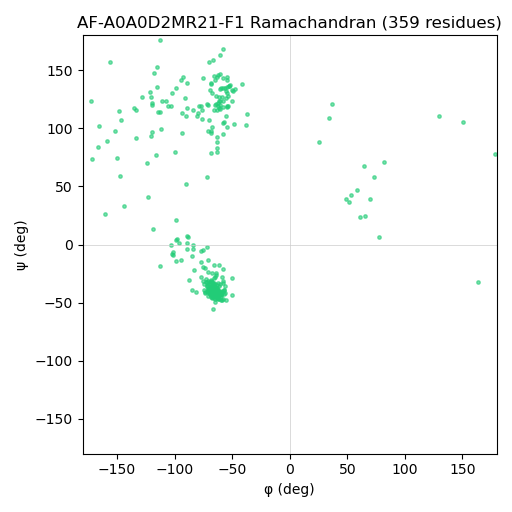273 O O . PRO A 1 164 ? 1.628 -0.182 6.163 1.00 83.56 164 PRO A O 1
ATOM 1276 N N . ARG A 1 165 ? 1.639 2.056 6.143 1.00 88.38 165 ARG A N 1
ATOM 1277 C CA . ARG A 1 165 ? 2.905 2.154 5.402 1.00 88.38 165 ARG A CA 1
ATOM 1278 C C . ARG A 1 165 ? 4.101 1.838 6.284 1.00 88.38 165 ARG A C 1
ATOM 1280 O O . ARG A 1 165 ? 5.013 1.157 5.820 1.00 88.38 165 ARG A O 1
ATOM 1287 N N . ALA A 1 166 ? 4.093 2.313 7.528 1.00 87.00 166 ALA A N 1
ATOM 1288 C CA . ALA A 1 166 ? 5.124 1.977 8.503 1.00 87.00 166 ALA A CA 1
ATOM 1289 C C . ALA A 1 166 ? 5.101 0.474 8.802 1.00 87.00 166 ALA A C 1
ATOM 1291 O O . ALA A 1 166 ? 6.143 -0.169 8.748 1.00 87.00 166 ALA A O 1
ATOM 1292 N N . ALA A 1 167 ? 3.911 -0.106 8.982 1.00 84.69 167 ALA A N 1
ATOM 1293 C CA . ALA A 1 167 ? 3.735 -1.543 9.168 1.00 84.69 167 ALA A CA 1
ATOM 1294 C C . ALA A 1 167 ? 4.266 -2.362 7.982 1.00 84.69 167 ALA A C 1
ATOM 1296 O O . ALA A 1 167 ? 4.979 -3.343 8.180 1.00 84.69 167 ALA A O 1
ATOM 1297 N N . LYS A 1 168 ? 3.981 -1.934 6.742 1.00 85.88 168 LYS A N 1
ATOM 1298 C CA . LYS A 1 168 ? 4.516 -2.590 5.539 1.00 85.88 168 LYS A CA 1
ATOM 1299 C C . LYS A 1 168 ? 6.040 -2.523 5.488 1.00 85.88 168 LYS A C 1
ATOM 1301 O O . LYS A 1 168 ? 6.669 -3.535 5.216 1.00 85.88 168 LYS A O 1
ATOM 1306 N N . ARG A 1 169 ? 6.631 -1.362 5.790 1.00 88.25 169 ARG A N 1
ATOM 1307 C CA . ARG A 1 169 ? 8.093 -1.204 5.852 1.00 88.25 169 ARG A CA 1
ATOM 1308 C C . ARG A 1 169 ? 8.712 -2.088 6.926 1.00 88.25 169 ARG A C 1
ATOM 1310 O O . ARG A 1 169 ? 9.713 -2.730 6.650 1.00 88.25 169 ARG A O 1
ATOM 1317 N N . LEU A 1 170 ? 8.107 -2.156 8.111 1.00 86.25 170 LEU A N 1
ATOM 1318 C CA . LEU A 1 170 ? 8.581 -3.006 9.201 1.00 86.25 170 LEU A CA 1
ATOM 1319 C C . LEU A 1 170 ? 8.493 -4.490 8.821 1.00 86.25 170 LEU A C 1
ATOM 1321 O O . LEU A 1 170 ? 9.422 -5.245 9.070 1.00 86.25 170 LEU A O 1
ATOM 1325 N N . SER A 1 171 ? 7.408 -4.897 8.154 1.00 82.81 171 SER A N 1
ATOM 1326 C CA . SER A 1 171 ? 7.246 -6.258 7.634 1.00 82.81 171 SER A CA 1
ATOM 1327 C C . SER A 1 171 ? 8.262 -6.585 6.538 1.00 82.81 171 SER A C 1
ATOM 1329 O O . SER A 1 171 ? 8.791 -7.690 6.522 1.00 82.81 171 SER A O 1
ATOM 1331 N N . GLU A 1 172 ? 8.543 -5.652 5.626 1.00 86.62 172 GLU A N 1
ATOM 1332 C CA . GLU A 1 172 ? 9.570 -5.808 4.588 1.00 86.62 172 GLU A CA 1
ATOM 1333 C C . GLU A 1 172 ? 10.973 -5.871 5.201 1.00 86.62 172 GLU A C 1
ATOM 1335 O O . GLU A 1 172 ? 11.780 -6.692 4.783 1.00 86.62 172 GLU A O 1
ATOM 1340 N N . GLN A 1 173 ? 11.255 -5.058 6.223 1.00 88.06 173 GLN A N 1
ATOM 1341 C CA . GLN A 1 173 ? 12.511 -5.093 6.974 1.00 88.06 173 GLN A CA 1
ATOM 1342 C C . GLN A 1 173 ? 12.668 -6.397 7.759 1.00 88.06 173 GLN A C 1
ATOM 1344 O O . GLN A 1 173 ? 13.741 -6.989 7.725 1.00 88.06 173 GLN A O 1
ATOM 1349 N N . ALA A 1 174 ? 11.608 -6.883 8.405 1.00 86.00 174 ALA A N 1
ATOM 1350 C CA . ALA A 1 174 ? 11.612 -8.166 9.101 1.00 86.00 174 ALA A CA 1
ATOM 1351 C C . ALA A 1 174 ? 11.803 -9.336 8.123 1.00 86.00 174 ALA A C 1
ATOM 1353 O O . ALA A 1 174 ? 12.605 -10.226 8.386 1.00 86.00 174 ALA A O 1
ATOM 1354 N N . ALA A 1 175 ? 11.136 -9.309 6.963 1.00 82.69 175 ALA A N 1
ATOM 1355 C CA . ALA A 1 175 ? 11.333 -10.300 5.906 1.00 82.69 175 ALA A CA 1
ATOM 1356 C C . ALA A 1 175 ? 12.749 -10.235 5.309 1.00 82.69 175 ALA A C 1
ATOM 1358 O O . ALA A 1 175 ? 13.352 -11.272 5.048 1.00 82.69 175 ALA A O 1
ATOM 1359 N N . ALA A 1 176 ? 13.309 -9.035 5.131 1.00 85.38 176 ALA A N 1
ATOM 1360 C CA . ALA A 1 176 ? 14.687 -8.850 4.685 1.00 85.38 176 ALA A CA 1
ATOM 1361 C C . ALA A 1 176 ? 15.702 -9.346 5.726 1.00 85.38 176 ALA A C 1
ATOM 1363 O O . ALA A 1 176 ? 16.698 -9.953 5.348 1.00 85.38 176 ALA A O 1
ATOM 1364 N N . ALA A 1 177 ? 15.442 -9.142 7.019 1.00 86.50 177 ALA A N 1
ATOM 1365 C CA . ALA A 1 177 ? 16.272 -9.667 8.100 1.00 86.50 177 ALA A CA 1
ATOM 1366 C C . ALA A 1 177 ? 16.191 -11.201 8.186 1.00 86.50 177 ALA A C 1
ATOM 1368 O O . ALA A 1 177 ? 17.218 -11.862 8.307 1.00 86.50 177 ALA A O 1
ATOM 1369 N N . ALA A 1 178 ? 14.992 -11.776 8.044 1.00 82.69 178 ALA A N 1
ATOM 1370 C CA . ALA A 1 178 ? 14.786 -13.225 8.044 1.00 82.69 178 ALA A CA 1
ATOM 1371 C C . ALA A 1 178 ? 15.333 -13.911 6.774 1.00 82.69 178 ALA A C 1
ATOM 1373 O O . ALA A 1 178 ? 15.786 -15.050 6.833 1.00 82.69 178 ALA A O 1
ATOM 1374 N N . GLY A 1 179 ? 15.311 -13.223 5.627 1.00 73.50 179 GLY A N 1
ATOM 1375 C CA . GLY A 1 179 ? 15.791 -13.724 4.333 1.00 73.50 179 GLY A CA 1
ATOM 1376 C C . GLY A 1 179 ? 17.224 -13.315 3.964 1.00 73.50 179 GLY A C 1
ATOM 1377 O O . GLY A 1 179 ? 17.699 -13.656 2.881 1.00 73.50 179 GLY A O 1
ATOM 1378 N N . GLY A 1 180 ? 17.920 -12.575 4.833 1.00 53.28 180 GLY A N 1
ATOM 1379 C CA . GLY A 1 180 ? 19.207 -11.932 4.545 1.00 53.28 180 GLY A CA 1
ATOM 1380 C C . GLY A 1 180 ? 20.431 -12.853 4.514 1.00 53.28 180 GLY A C 1
ATOM 1381 O O . GLY A 1 180 ? 21.508 -12.394 4.153 1.00 53.28 180 GLY A O 1
ATOM 1382 N N . LEU A 1 181 ? 20.293 -14.141 4.841 1.00 50.69 181 LEU A N 1
ATOM 1383 C CA . LEU A 1 181 ? 21.421 -15.082 4.943 1.00 50.69 181 LEU A CA 1
ATOM 1384 C C . LEU A 1 181 ? 21.638 -15.988 3.717 1.00 50.69 181 LEU A C 1
ATOM 1386 O O . LEU A 1 181 ? 22.536 -16.821 3.735 1.00 50.69 181 LEU A O 1
ATOM 1390 N N . LEU A 1 182 ? 20.877 -15.821 2.628 1.00 52.97 182 LEU A N 1
ATOM 1391 C CA . LEU A 1 182 ? 21.062 -16.611 1.392 1.00 52.97 182 LEU A CA 1
ATOM 1392 C C . LEU A 1 182 ? 21.418 -15.777 0.155 1.00 52.97 182 LEU A C 1
ATOM 1394 O O . LEU A 1 182 ? 21.369 -16.280 -0.968 1.00 52.97 182 LEU A O 1
ATOM 1398 N N . ARG A 1 183 ? 21.797 -14.504 0.328 1.00 50.28 183 ARG A N 1
ATOM 1399 C CA . ARG A 1 183 ? 22.138 -13.624 -0.800 1.00 50.28 183 ARG A CA 1
ATOM 1400 C C . ARG A 1 183 ? 23.537 -13.022 -0.723 1.00 50.28 183 ARG A C 1
ATOM 1402 O O . ARG A 1 183 ? 23.732 -11.889 -1.142 1.00 50.28 183 ARG A O 1
ATOM 1409 N N . ASP A 1 184 ? 24.509 -13.826 -0.311 1.00 50.72 184 ASP A N 1
ATOM 1410 C CA . ASP A 1 184 ? 25.901 -13.640 -0.719 1.00 50.72 184 ASP A CA 1
ATOM 1411 C C . ASP A 1 184 ? 26.311 -14.792 -1.632 1.00 50.72 184 ASP A C 1
ATOM 1413 O O . ASP A 1 184 ? 26.599 -15.908 -1.216 1.00 50.72 184 ASP A O 1
ATOM 1417 N N . GLY A 1 185 ? 26.275 -14.514 -2.930 1.00 42.12 185 GLY A N 1
ATOM 1418 C CA . GLY A 1 185 ? 26.590 -15.486 -3.962 1.00 42.12 185 GLY A CA 1
ATOM 1419 C C . GLY A 1 185 ? 26.662 -14.812 -5.315 1.00 42.12 185 GLY A C 1
ATOM 1420 O O . GLY A 1 185 ? 25.763 -14.935 -6.143 1.00 42.12 185 GLY A O 1
ATOM 1421 N N . ARG A 1 186 ? 27.740 -14.054 -5.527 1.00 50.62 186 ARG A N 1
ATOM 1422 C CA . ARG A 1 186 ? 28.191 -13.600 -6.845 1.00 50.62 186 ARG A CA 1
ATOM 1423 C C . ARG A 1 186 ? 28.202 -14.797 -7.799 1.00 50.62 186 ARG A C 1
ATOM 1425 O O . ARG A 1 186 ? 29.083 -15.642 -7.724 1.00 50.62 186 ARG A O 1
ATOM 1432 N N . GLY A 1 187 ? 27.219 -14.881 -8.684 1.00 41.50 187 GLY A N 1
ATOM 1433 C CA . GLY A 1 187 ? 27.098 -16.045 -9.550 1.00 41.50 187 GLY A CA 1
ATOM 1434 C C . GLY A 1 187 ? 25.888 -15.947 -10.447 1.00 41.50 187 GLY A C 1
ATOM 1435 O O . GLY A 1 187 ? 24.860 -16.571 -10.215 1.00 41.50 187 GLY A O 1
ATOM 1436 N N . ARG A 1 188 ? 26.027 -15.152 -11.502 1.00 52.12 188 ARG A N 1
ATOM 1437 C CA . ARG A 1 188 ? 25.180 -15.191 -12.689 1.00 52.12 188 ARG A CA 1
ATOM 1438 C C . ARG A 1 188 ? 25.346 -16.561 -13.361 1.00 52.12 188 ARG A C 1
ATOM 1440 O O . ARG A 1 188 ? 26.070 -16.684 -14.338 1.00 52.12 188 ARG A O 1
ATOM 1447 N N . ALA A 1 189 ? 24.672 -17.572 -12.834 1.00 41.72 189 ALA A N 1
ATOM 1448 C CA . ALA A 1 189 ? 24.341 -18.792 -13.545 1.00 41.72 189 ALA A CA 1
ATOM 1449 C C . ALA A 1 189 ? 22.818 -18.905 -13.547 1.00 41.72 189 ALA A C 1
ATOM 1451 O O . ALA A 1 189 ? 22.157 -18.777 -12.519 1.00 41.72 189 ALA A O 1
ATOM 1452 N N . VAL A 1 190 ? 22.274 -19.070 -14.745 1.00 53.19 190 VAL A N 1
ATOM 1453 C CA . VAL A 1 190 ? 20.867 -19.327 -15.024 1.00 53.19 190 VAL A CA 1
ATOM 1454 C C . VAL A 1 190 ? 20.464 -20.602 -14.281 1.00 53.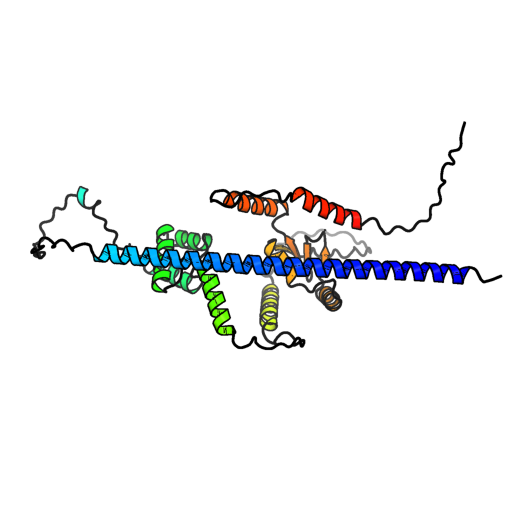19 190 VAL A C 1
ATOM 1456 O O . VAL A 1 190 ? 20.682 -21.702 -14.776 1.00 53.19 190 VAL A O 1
ATOM 1459 N N . ARG A 1 191 ? 19.905 -20.466 -13.078 1.00 42.06 191 ARG A N 1
ATOM 1460 C CA . ARG A 1 191 ? 19.182 -21.541 -12.400 1.00 42.06 191 ARG A CA 1
ATOM 1461 C C . ARG A 1 191 ? 17.703 -21.218 -12.562 1.00 42.06 191 ARG A C 1
ATOM 1463 O O . ARG A 1 191 ? 17.276 -20.114 -12.233 1.00 42.06 191 ARG A O 1
ATOM 1470 N N . GLY A 1 192 ? 16.992 -22.128 -13.223 1.00 47.88 192 GLY A N 1
ATOM 1471 C CA . GLY A 1 192 ? 15.594 -21.969 -13.607 1.00 47.88 192 GLY A CA 1
ATOM 1472 C C . GLY A 1 192 ? 14.660 -21.723 -12.417 1.00 47.88 192 GLY A C 1
ATOM 1473 O O . GLY A 1 192 ? 15.083 -21.873 -11.268 1.00 47.88 192 GLY A O 1
ATOM 1474 N N . PRO A 1 193 ? 13.407 -21.327 -12.699 1.00 49.50 193 PRO A N 1
ATOM 1475 C CA . PRO A 1 193 ? 12.387 -21.155 -11.673 1.00 49.50 193 PRO A CA 1
ATOM 1476 C C . PRO A 1 193 ? 12.280 -22.430 -10.831 1.00 49.50 193 PRO A C 1
ATOM 1478 O O . PRO A 1 193 ? 12.352 -23.544 -11.355 1.00 49.50 193 PRO A O 1
ATOM 1481 N N . ALA A 1 194 ? 12.196 -22.249 -9.515 1.00 49.22 194 ALA A N 1
ATOM 1482 C CA . ALA A 1 194 ? 12.055 -23.348 -8.578 1.00 49.22 194 ALA A CA 1
ATOM 1483 C C . ALA A 1 194 ? 10.747 -24.111 -8.877 1.00 49.22 194 ALA A C 1
ATOM 1485 O O . ALA A 1 194 ? 9.712 -23.471 -9.070 1.00 49.22 194 ALA A O 1
ATOM 1486 N N . PRO A 1 195 ? 10.766 -25.454 -8.922 1.00 49.44 195 PRO A N 1
ATOM 1487 C CA . PRO A 1 195 ? 9.558 -26.244 -9.115 1.00 49.44 195 PRO A CA 1
ATOM 1488 C C . PRO A 1 195 ? 8.702 -26.130 -7.848 1.00 49.44 195 PRO A C 1
ATOM 1490 O O . PRO A 1 195 ? 9.073 -26.659 -6.802 1.00 49.44 195 PRO A O 1
ATOM 1493 N N . GLY A 1 196 ? 7.595 -25.392 -7.917 1.00 50.75 196 GLY A N 1
ATOM 1494 C CA . GLY A 1 196 ? 6.626 -25.343 -6.819 1.00 50.75 196 GLY A CA 1
ATOM 1495 C C . GLY A 1 196 ? 5.632 -24.183 -6.862 1.00 50.75 196 GLY A C 1
ATOM 1496 O O . GLY A 1 196 ? 4.490 -24.367 -6.460 1.00 50.75 196 GLY A O 1
ATOM 1497 N N . GLU A 1 197 ? 6.010 -23.012 -7.384 1.00 52.16 197 GLU A N 1
ATOM 1498 C CA . GLU A 1 197 ? 5.102 -21.844 -7.408 1.00 52.16 197 GLU A CA 1
ATOM 1499 C C . GLU A 1 197 ? 4.197 -21.820 -8.655 1.00 52.16 197 GLU A C 1
ATOM 1501 O O . GLU A 1 197 ? 3.040 -21.402 -8.584 1.00 52.16 197 GLU A O 1
ATOM 1506 N N . ASP A 1 198 ? 4.677 -22.351 -9.784 1.00 56.34 198 ASP A N 1
ATOM 1507 C CA . ASP A 1 198 ? 3.883 -22.472 -11.015 1.00 56.34 198 ASP A CA 1
ATOM 1508 C C . ASP A 1 198 ? 2.725 -23.481 -10.870 1.00 56.34 198 ASP A C 1
ATOM 1510 O O . ASP A 1 198 ? 1.691 -23.344 -11.532 1.00 56.34 198 ASP A O 1
ATOM 1514 N N . ASP A 1 199 ? 2.850 -24.450 -9.955 1.00 59.69 199 ASP A N 1
ATOM 1515 C CA . ASP A 1 199 ? 1.816 -25.453 -9.690 1.00 59.69 199 ASP A CA 1
ATOM 1516 C C . ASP A 1 199 ? 0.606 -24.869 -8.959 1.00 59.69 199 ASP A C 1
ATOM 1518 O O . ASP A 1 199 ? -0.518 -25.288 -9.233 1.00 59.69 199 ASP A O 1
ATOM 1522 N N . GLU A 1 200 ? 0.771 -23.867 -8.088 1.00 65.06 200 GLU A N 1
ATOM 1523 C CA . GLU A 1 200 ? -0.380 -23.215 -7.451 1.00 65.06 200 GLU A CA 1
ATOM 1524 C C . GLU A 1 200 ? -1.180 -22.378 -8.449 1.00 65.06 200 GLU A C 1
ATOM 1526 O O . GLU A 1 200 ? -2.413 -22.427 -8.443 1.00 65.06 200 GLU A O 1
ATOM 1531 N N . LEU A 1 201 ? -0.504 -21.662 -9.353 1.00 71.38 201 LEU A N 1
ATOM 1532 C CA . LEU A 1 201 ? -1.171 -20.872 -10.386 1.00 71.38 201 LEU A CA 1
ATOM 1533 C C . LEU A 1 201 ? -1.862 -21.775 -11.422 1.00 71.38 201 LEU A C 1
ATOM 1535 O O . LEU A 1 201 ? -3.017 -21.527 -11.776 1.00 71.38 201 LEU A O 1
ATOM 1539 N N . MET A 1 202 ? -1.209 -22.862 -11.850 1.00 75.69 202 MET A N 1
ATOM 1540 C CA . MET A 1 202 ? -1.813 -23.888 -12.710 1.00 75.69 202 MET A CA 1
ATOM 1541 C C . MET A 1 202 ? -2.973 -24.609 -12.018 1.00 75.69 202 MET A C 1
ATOM 1543 O O . MET A 1 202 ? -3.995 -24.875 -12.652 1.00 75.69 202 MET A O 1
ATOM 1547 N N . ARG A 1 203 ? -2.874 -24.879 -10.711 1.00 77.88 203 ARG A N 1
ATOM 1548 C CA . ARG A 1 203 ? -3.954 -25.478 -9.916 1.00 77.88 203 ARG A CA 1
ATOM 1549 C C . ARG A 1 203 ? -5.138 -24.523 -9.756 1.00 77.88 203 ARG A C 1
ATOM 1551 O O . ARG A 1 203 ? -6.275 -24.975 -9.870 1.00 77.88 203 ARG A O 1
ATOM 1558 N N . LEU A 1 204 ? -4.901 -23.222 -9.579 1.00 76.81 204 LEU A N 1
ATOM 1559 C CA . LEU A 1 204 ? -5.943 -22.185 -9.565 1.00 76.81 204 LEU A CA 1
ATOM 1560 C C . LEU A 1 204 ? -6.613 -22.025 -10.933 1.00 76.81 204 LEU A C 1
ATOM 1562 O O . LEU A 1 204 ? -7.842 -21.989 -11.006 1.00 76.81 204 LEU A O 1
ATOM 1566 N N . MET A 1 205 ? -5.841 -22.000 -12.023 1.00 81.75 205 MET A N 1
ATOM 1567 C CA . MET A 1 205 ? -6.399 -21.960 -13.380 1.00 81.75 205 MET A CA 1
ATOM 1568 C C . MET A 1 205 ? -7.198 -23.225 -13.709 1.00 81.75 205 MET A C 1
ATOM 1570 O O . MET A 1 205 ? -8.282 -23.130 -14.282 1.00 81.75 205 MET A O 1
ATOM 1574 N N . ARG A 1 206 ? -6.726 -24.407 -13.292 1.00 76.31 206 ARG A N 1
ATOM 1575 C CA . ARG A 1 206 ? -7.443 -25.674 -13.491 1.00 76.31 206 ARG A CA 1
ATOM 1576 C C . ARG A 1 206 ? -8.709 -25.753 -12.632 1.00 76.31 206 ARG A C 1
ATOM 1578 O O . ARG A 1 206 ? -9.739 -26.189 -13.131 1.00 76.31 206 ARG A O 1
ATOM 1585 N N . ALA A 1 207 ? -8.683 -25.267 -11.389 1.00 71.25 207 ALA A N 1
ATOM 1586 C CA . ALA A 1 207 ? -9.873 -25.181 -10.539 1.00 71.25 207 ALA A CA 1
ATOM 1587 C C . ALA A 1 207 ? -10.924 -24.211 -11.112 1.00 71.25 207 ALA A C 1
ATOM 1589 O O . ALA A 1 207 ? -12.117 -24.513 -11.097 1.00 71.25 207 ALA A O 1
ATOM 1590 N N . ALA A 1 208 ? -10.491 -23.082 -11.682 1.00 72.06 208 ALA A N 1
ATOM 1591 C CA . ALA A 1 208 ? -11.380 -22.154 -12.376 1.00 72.06 208 ALA A CA 1
ATOM 1592 C C . ALA A 1 208 ? -11.974 -22.768 -13.658 1.00 72.06 208 ALA A C 1
ATOM 1594 O O . ALA A 1 208 ? -13.163 -22.590 -13.920 1.00 72.06 208 ALA A O 1
ATOM 1595 N N . ALA A 1 209 ? -11.186 -23.535 -14.421 1.00 73.69 209 ALA A N 1
ATOM 1596 C CA . ALA A 1 209 ? -11.657 -24.236 -15.615 1.00 73.69 209 ALA A CA 1
ATOM 1597 C C . ALA A 1 209 ? -12.673 -25.346 -15.286 1.00 73.69 209 ALA A C 1
ATOM 1599 O O . ALA A 1 209 ? -13.691 -25.459 -15.962 1.00 73.69 209 ALA A O 1
ATOM 1600 N N . VAL A 1 210 ? -12.454 -26.112 -14.211 1.00 72.88 210 VAL A N 1
ATOM 1601 C CA . VAL A 1 210 ? -13.403 -27.140 -13.743 1.00 72.88 210 VAL A CA 1
ATOM 1602 C C . VAL A 1 210 ? -14.690 -26.505 -13.208 1.00 72.88 210 VAL A C 1
ATOM 1604 O O . VAL A 1 210 ? -15.777 -26.998 -13.489 1.00 72.88 210 VAL A O 1
ATOM 1607 N N . SER A 1 211 ? -14.594 -25.370 -12.511 1.00 68.81 211 SER A N 1
ATOM 1608 C CA . SER A 1 211 ? -15.769 -24.617 -12.047 1.00 68.81 211 SER A CA 1
ATOM 1609 C C . SER A 1 211 ? -16.571 -24.008 -13.210 1.00 68.81 211 SER A C 1
ATOM 1611 O O . SER A 1 211 ? -17.798 -23.953 -13.170 1.00 68.81 211 SER A O 1
ATOM 1613 N N . ALA A 1 212 ? -15.898 -23.619 -14.299 1.00 58.66 212 ALA A N 1
ATOM 1614 C CA . ALA A 1 212 ? -16.546 -23.151 -15.525 1.00 58.66 212 ALA A CA 1
ATOM 1615 C C . ALA A 1 212 ? -17.166 -24.281 -16.370 1.00 58.66 212 ALA A C 1
ATOM 1617 O O . ALA A 1 212 ? -18.034 -24.001 -17.195 1.00 58.66 212 ALA A O 1
ATOM 1618 N N . ALA A 1 213 ? -16.742 -25.531 -16.159 1.00 55.88 213 ALA A N 1
ATOM 1619 C CA . ALA A 1 213 ? -17.292 -26.726 -16.796 1.00 55.88 213 ALA A CA 1
ATOM 1620 C C . ALA A 1 213 ? -18.467 -27.346 -16.014 1.00 55.88 213 ALA A C 1
ATOM 1622 O O . ALA A 1 213 ? -18.936 -28.427 -16.374 1.00 55.88 213 ALA A O 1
ATOM 1623 N N . ALA A 1 214 ? -18.956 -26.681 -14.958 1.00 55.22 214 ALA A N 1
ATOM 1624 C CA . ALA A 1 214 ? -20.179 -27.092 -14.284 1.00 55.22 214 ALA A CA 1
ATOM 1625 C C . ALA A 1 214 ? -21.329 -27.172 -15.313 1.00 55.22 214 ALA A C 1
ATOM 1627 O O . ALA A 1 214 ? -21.551 -26.202 -16.047 1.00 55.22 214 ALA A O 1
ATOM 1628 N N . PRO A 1 215 ? -22.037 -28.314 -15.403 1.00 52.19 215 PRO A N 1
ATOM 1629 C CA . PRO A 1 215 ? -23.089 -28.506 -16.389 1.00 52.19 215 PRO A CA 1
ATOM 1630 C C . PRO A 1 215 ? -24.156 -27.431 -16.197 1.00 52.19 215 PRO A C 1
ATOM 1632 O O . PRO A 1 215 ? -24.653 -27.219 -15.089 1.00 52.19 215 PRO A O 1
ATOM 1635 N N . ALA A 1 216 ? -24.470 -26.724 -17.283 1.00 54.06 216 ALA A N 1
ATOM 1636 C CA . ALA A 1 216 ? -25.527 -25.728 -17.298 1.00 54.06 216 ALA A CA 1
ATOM 1637 C C . ALA A 1 216 ? -26.826 -26.347 -16.742 1.00 54.06 216 ALA A C 1
ATOM 1639 O O . ALA A 1 216 ? -27.134 -27.495 -17.083 1.00 54.06 216 ALA A O 1
ATOM 1640 N N . PRO A 1 217 ? -27.583 -25.627 -15.892 1.00 57.59 217 PRO A N 1
ATOM 1641 C CA . PRO A 1 217 ? -28.868 -26.113 -15.412 1.00 57.59 217 PRO A CA 1
ATOM 1642 C C . PRO A 1 217 ? -29.746 -26.460 -16.616 1.00 57.59 217 PRO A C 1
ATOM 1644 O O . PRO A 1 217 ? -29.843 -25.680 -17.567 1.00 57.59 217 PRO A O 1
ATOM 1647 N N . ALA A 1 218 ? -30.316 -27.666 -16.577 1.00 56.00 218 ALA A N 1
ATOM 1648 C CA . ALA A 1 218 ? -31.099 -28.241 -17.659 1.00 56.00 218 ALA A CA 1
ATOM 1649 C C . ALA A 1 218 ? -32.132 -27.228 -18.191 1.00 56.00 218 ALA A C 1
ATOM 1651 O O . ALA A 1 218 ? -32.815 -26.577 -17.392 1.00 56.00 218 ALA A O 1
ATOM 1652 N N . PRO A 1 219 ? -32.253 -27.069 -19.520 1.00 50.88 219 PRO A N 1
ATOM 1653 C CA . PRO A 1 219 ? -33.233 -26.168 -20.101 1.00 50.88 219 PRO A CA 1
ATOM 1654 C C . PRO A 1 219 ? -34.640 -26.618 -19.701 1.00 50.88 219 PRO A C 1
ATOM 1656 O O . PRO A 1 219 ? -35.018 -27.775 -19.887 1.00 50.88 219 PRO A O 1
ATOM 1659 N N . ALA A 1 220 ? -35.410 -25.686 -19.139 1.00 57.47 220 ALA A N 1
ATOM 1660 C CA . ALA A 1 220 ? -36.828 -25.871 -18.878 1.00 57.47 220 ALA A CA 1
ATOM 1661 C C . ALA A 1 220 ? -37.554 -26.284 -20.176 1.00 57.47 220 ALA A C 1
ATOM 1663 O O . ALA A 1 220 ? -37.219 -25.759 -21.243 1.00 57.47 220 ALA A O 1
ATOM 1664 N N . PRO A 1 221 ? -38.536 -27.201 -20.109 1.00 52.09 221 PRO A N 1
ATOM 1665 C CA . PRO A 1 221 ? -39.225 -27.708 -21.290 1.00 52.09 221 PRO A CA 1
ATOM 1666 C C . PRO A 1 221 ? -39.966 -26.567 -22.009 1.00 52.09 221 PRO A C 1
ATOM 1668 O O . PRO A 1 221 ? -40.851 -25.947 -21.411 1.00 52.09 221 PRO A O 1
ATOM 1671 N N . PRO A 1 222 ? -39.639 -26.258 -23.279 1.00 52.09 222 PRO A N 1
ATOM 1672 C CA . PRO A 1 222 ? -40.403 -25.291 -24.045 1.00 52.09 222 PRO A CA 1
ATOM 1673 C C . PRO A 1 222 ? -41.757 -25.893 -24.422 1.00 52.09 222 PRO A C 1
ATOM 1675 O O . PRO A 1 222 ? -41.854 -26.928 -25.083 1.00 52.09 222 PRO A O 1
ATOM 1678 N N . GLY A 1 223 ? -42.808 -25.205 -23.979 1.00 46.69 223 GLY A N 1
ATOM 1679 C CA . GLY A 1 223 ? -44.184 -25.467 -24.359 1.00 46.69 223 GLY A CA 1
ATOM 1680 C C . GLY A 1 223 ? -44.377 -25.456 -25.875 1.00 46.69 223 GLY A C 1
ATOM 1681 O O . GLY A 1 223 ? -43.768 -24.679 -26.612 1.00 46.69 223 GLY A O 1
ATOM 1682 N N . GLN A 1 224 ? -45.260 -26.354 -26.295 1.00 50.69 224 GLN A N 1
ATOM 1683 C CA . GLN A 1 224 ? -45.752 -26.590 -27.645 1.00 50.69 224 GLN A CA 1
ATOM 1684 C C . GLN A 1 224 ? -45.928 -25.291 -28.445 1.00 50.69 224 GLN A C 1
ATOM 1686 O O . GLN A 1 224 ? -46.827 -24.491 -28.179 1.00 50.69 224 GLN A O 1
ATOM 1691 N N . ARG A 1 225 ? -45.100 -25.103 -29.478 1.00 45.47 225 ARG A N 1
ATOM 1692 C CA . ARG A 1 225 ? -45.317 -24.081 -30.503 1.00 45.47 225 ARG A CA 1
ATOM 1693 C C . ARG A 1 225 ? -45.658 -24.766 -31.821 1.00 45.47 225 ARG A C 1
ATOM 1695 O O . ARG A 1 225 ? -44.936 -25.639 -32.290 1.00 45.47 225 ARG A O 1
ATOM 1702 N N . ARG A 1 226 ? -46.821 -24.370 -32.339 1.00 49.53 226 ARG A N 1
ATOM 1703 C CA . ARG A 1 226 ? -47.495 -24.830 -33.555 1.00 49.53 226 ARG A CA 1
ATOM 1704 C C . ARG A 1 226 ? -46.557 -25.052 -34.741 1.00 49.53 226 ARG A C 1
ATOM 1706 O O . ARG A 1 226 ? -45.715 -24.217 -35.053 1.00 49.53 226 ARG A O 1
ATOM 1713 N N . GLN A 1 227 ? -46.836 -26.156 -35.422 1.00 48.44 227 GLN A N 1
ATOM 1714 C CA . GLN A 1 227 ? -46.345 -26.533 -36.737 1.00 48.44 227 GLN A CA 1
ATOM 1715 C C . GLN A 1 227 ? -46.664 -25.450 -37.784 1.00 48.44 227 GLN A C 1
ATOM 1717 O O . GLN A 1 227 ? -47.797 -24.978 -37.872 1.00 48.44 227 GLN A O 1
ATOM 1722 N N . GLN A 1 228 ? -45.676 -25.122 -38.612 1.00 47.00 228 GLN A N 1
ATOM 1723 C CA . GLN A 1 228 ? -45.871 -24.664 -39.986 1.00 47.00 228 GLN A CA 1
ATOM 1724 C C . GLN A 1 228 ? -44.977 -25.532 -40.880 1.00 47.00 228 GLN A C 1
ATOM 1726 O O . GLN A 1 228 ? -43.783 -25.641 -40.590 1.00 47.00 228 GLN A O 1
ATOM 1731 N N . PRO A 1 229 ? -45.516 -26.169 -41.932 1.00 62.28 229 PRO A N 1
ATOM 1732 C CA . PRO A 1 229 ? -44.715 -26.850 -42.931 1.00 62.28 229 PRO A CA 1
ATOM 1733 C C . PRO A 1 229 ? -44.447 -25.911 -44.111 1.00 62.28 229 PRO A C 1
ATOM 1735 O O . PRO A 1 229 ? -45.340 -25.190 -44.554 1.00 62.28 229 PRO A O 1
ATOM 1738 N N . GLY A 1 230 ? -43.240 -25.974 -44.668 1.00 46.38 230 GLY A N 1
ATOM 1739 C CA . GLY A 1 230 ? -43.009 -25.499 -46.028 1.00 46.38 230 GLY A CA 1
ATOM 1740 C C . GLY A 1 230 ? -41.606 -24.977 -46.292 1.00 46.38 230 GLY A C 1
ATOM 1741 O O . GLY A 1 230 ? -41.288 -23.851 -45.933 1.00 46.38 230 GLY A O 1
ATOM 1742 N N . ALA A 1 231 ? -40.841 -25.805 -47.006 1.00 42.38 231 ALA A N 1
ATOM 1743 C CA . ALA A 1 231 ? -40.083 -25.469 -48.217 1.00 42.38 231 ALA A CA 1
ATOM 1744 C C . ALA A 1 231 ? -38.616 -25.910 -48.155 1.00 42.38 231 ALA A C 1
ATOM 1746 O O . ALA A 1 231 ? -37.795 -25.380 -47.412 1.00 42.38 231 ALA A O 1
ATOM 1747 N N . ALA A 1 232 ? -38.331 -26.911 -48.987 1.00 52.00 232 ALA A N 1
ATOM 1748 C CA . ALA A 1 232 ? -37.010 -27.391 -49.338 1.00 52.00 232 ALA A CA 1
ATOM 1749 C C . ALA A 1 232 ? -36.227 -26.315 -50.108 1.00 52.00 232 ALA A C 1
ATOM 1751 O O . ALA A 1 232 ? -36.784 -25.622 -50.958 1.00 52.00 232 ALA A O 1
ATOM 1752 N N . GLY A 1 233 ? -34.932 -26.218 -49.822 1.00 44.03 233 GLY A N 1
ATOM 1753 C CA . GLY A 1 233 ? -33.987 -25.372 -50.542 1.00 44.03 233 GLY A CA 1
ATOM 1754 C C . GLY A 1 233 ? -32.561 -25.772 -50.185 1.00 44.03 233 GLY A C 1
ATOM 1755 O O . GLY A 1 233 ? -32.079 -25.472 -49.095 1.00 44.03 233 GLY A O 1
ATOM 1756 N N . GLU A 1 234 ? -31.931 -26.508 -51.095 1.00 47.03 234 GLU A N 1
ATOM 1757 C CA . GLU A 1 234 ? -30.538 -26.942 -51.059 1.00 47.03 234 GLU A CA 1
ATOM 1758 C C . GLU A 1 234 ? -29.545 -25.767 -51.076 1.00 47.03 234 GLU A C 1
ATOM 1760 O O . GLU A 1 234 ? -29.726 -24.783 -51.787 1.00 47.03 234 GLU A O 1
ATOM 1765 N N . GLY A 1 235 ? -28.425 -25.951 -50.369 1.00 50.00 235 GLY A N 1
ATOM 1766 C CA . GLY A 1 235 ? -27.109 -25.630 -50.926 1.00 50.00 235 GLY A CA 1
ATOM 1767 C C . GLY A 1 235 ? -26.632 -24.177 -50.886 1.00 50.00 235 GLY A C 1
ATOM 1768 O O . GLY A 1 235 ? -26.409 -23.573 -51.927 1.00 50.00 235 GLY A O 1
ATOM 1769 N N . ALA A 1 236 ? -26.301 -23.669 -49.698 1.00 41.00 236 ALA A N 1
ATOM 1770 C CA . ALA A 1 236 ? -25.234 -22.676 -49.554 1.00 41.00 236 ALA A CA 1
ATOM 1771 C C . ALA A 1 236 ? -24.554 -22.861 -48.192 1.00 41.00 236 ALA A C 1
ATOM 1773 O O . ALA A 1 236 ? -25.179 -22.682 -47.147 1.00 41.00 236 ALA A O 1
ATOM 1774 N N . ALA A 1 237 ? -23.276 -23.251 -48.200 1.00 49.69 237 ALA A N 1
ATOM 1775 C CA . ALA A 1 237 ? -22.442 -23.317 -47.005 1.00 49.69 237 ALA A CA 1
ATOM 1776 C C . ALA A 1 237 ? -22.285 -21.899 -46.433 1.00 49.69 237 ALA A C 1
ATOM 1778 O O . ALA A 1 237 ? -21.428 -21.126 -46.860 1.00 49.69 237 ALA A O 1
ATOM 1779 N N . ALA A 1 238 ? -23.172 -21.542 -45.505 1.00 49.50 238 ALA A N 1
ATOM 1780 C CA . ALA A 1 238 ? -23.113 -20.284 -44.786 1.00 49.50 238 ALA A CA 1
ATOM 1781 C C . ALA A 1 238 ? -21.777 -20.204 -44.024 1.00 49.50 238 ALA A C 1
ATOM 1783 O O . ALA A 1 238 ? -21.387 -21.194 -43.393 1.00 49.50 238 ALA A O 1
ATOM 1784 N N . PRO A 1 239 ? -21.064 -19.059 -44.065 1.00 58.78 239 PRO A N 1
ATOM 1785 C CA . PRO A 1 239 ? -19.843 -18.877 -43.296 1.00 58.78 239 PRO A CA 1
ATOM 1786 C C . PRO A 1 239 ? -20.160 -19.169 -41.834 1.00 58.78 239 PRO A C 1
ATOM 1788 O O . PRO A 1 239 ? -21.043 -18.547 -41.244 1.00 58.78 239 PRO A O 1
ATOM 1791 N N . GLN A 1 240 ? -19.469 -20.172 -41.295 1.00 53.88 240 GLN A N 1
ATOM 1792 C CA . GLN A 1 240 ? -19.640 -20.675 -39.943 1.00 53.88 240 GLN A CA 1
ATOM 1793 C C . GLN A 1 240 ? -19.486 -19.491 -38.985 1.00 53.88 240 GLN A C 1
ATOM 1795 O O . GLN A 1 240 ? -18.387 -18.983 -38.765 1.00 53.88 240 GLN A O 1
ATOM 1800 N N . GLN A 1 241 ? -20.622 -18.981 -38.511 1.00 61.97 241 GLN A N 1
ATOM 1801 C CA . GLN A 1 241 ? -20.706 -17.769 -37.715 1.00 61.97 241 GLN A CA 1
ATOM 1802 C C . GLN A 1 241 ? -20.047 -18.089 -36.374 1.00 61.97 241 GLN A C 1
ATOM 1804 O O . GLN A 1 241 ? -20.638 -18.740 -35.514 1.00 61.97 241 GLN A O 1
ATOM 1809 N N . GLN A 1 242 ? -18.763 -17.738 -36.264 1.00 68.25 242 GLN A N 1
ATOM 1810 C CA . GLN A 1 242 ? -17.932 -18.021 -35.102 1.00 68.25 242 GLN A CA 1
ATOM 1811 C C . GLN A 1 242 ? -18.664 -17.483 -33.873 1.00 68.25 242 GLN A C 1
ATOM 1813 O O . GLN A 1 242 ? -18.998 -16.295 -33.821 1.00 68.25 242 GLN A O 1
ATOM 1818 N N . ALA A 1 243 ? -18.991 -18.377 -32.935 1.00 73.44 243 ALA A N 1
ATOM 1819 C CA . ALA A 1 243 ? -19.754 -18.026 -31.747 1.00 73.44 243 ALA A CA 1
ATOM 1820 C C . ALA A 1 243 ? -19.110 -16.797 -31.080 1.00 73.44 243 ALA A C 1
ATOM 1822 O O . ALA A 1 243 ? -17.882 -16.756 -30.955 1.00 73.44 243 ALA A O 1
ATOM 1823 N N . PRO A 1 244 ? -19.894 -15.771 -30.698 1.00 75.94 244 PRO A N 1
ATOM 1824 C CA . PRO A 1 244 ? -19.338 -14.522 -30.203 1.00 75.94 244 PRO A CA 1
ATOM 1825 C C . PRO A 1 244 ? -18.455 -14.802 -28.985 1.00 75.94 244 PRO A C 1
ATOM 1827 O O . PRO A 1 244 ? -18.936 -15.304 -27.968 1.00 75.94 244 PRO A O 1
ATOM 1830 N N . ALA A 1 245 ? -17.162 -14.479 -29.106 1.00 78.19 245 ALA A N 1
ATOM 1831 C CA . ALA A 1 245 ? -16.178 -14.662 -28.046 1.00 78.19 245 ALA A CA 1
ATOM 1832 C C . ALA A 1 245 ? -16.704 -14.083 -26.726 1.00 78.19 245 ALA A C 1
ATOM 1834 O O . ALA A 1 245 ? -17.213 -12.953 -26.673 1.00 78.19 245 ALA A O 1
ATOM 1835 N N . ARG A 1 246 ? -16.597 -14.864 -25.649 1.00 88.31 246 ARG A N 1
ATOM 1836 C CA . ARG A 1 246 ? -17.146 -14.497 -24.341 1.00 88.31 246 ARG A CA 1
ATOM 1837 C C . ARG A 1 246 ? -16.427 -13.248 -23.838 1.00 88.31 246 ARG A C 1
ATOM 1839 O O . ARG A 1 246 ? -15.212 -13.259 -23.675 1.00 88.31 246 ARG A O 1
ATOM 1846 N N . ARG A 1 247 ? -17.163 -12.162 -23.589 1.00 88.94 247 ARG A N 1
ATOM 1847 C CA . ARG A 1 247 ? -16.579 -10.885 -23.146 1.00 88.94 247 ARG A CA 1
ATOM 1848 C C . ARG A 1 247 ? -16.526 -10.802 -21.624 1.00 88.94 247 ARG A C 1
ATOM 1850 O O . ARG A 1 247 ? -17.555 -10.940 -20.966 1.00 88.94 247 ARG A O 1
ATOM 1857 N N . VAL A 1 248 ? -15.347 -10.527 -21.070 1.00 91.56 248 VAL A N 1
ATOM 1858 C CA . VAL A 1 248 ? -15.136 -10.309 -19.630 1.00 91.56 248 VAL A CA 1
ATOM 1859 C C . VAL A 1 248 ? -14.591 -8.901 -19.414 1.00 91.56 248 VAL A C 1
ATOM 1861 O O . VAL A 1 248 ? -13.551 -8.527 -19.954 1.00 91.56 248 VAL A O 1
ATOM 1864 N N . ALA A 1 249 ? -15.305 -8.099 -18.625 1.00 87.81 249 ALA A N 1
ATOM 1865 C CA . ALA A 1 249 ? -14.892 -6.740 -18.303 1.00 87.81 249 ALA A CA 1
ATOM 1866 C C . ALA A 1 249 ? -13.902 -6.751 -17.127 1.00 87.81 249 ALA A C 1
ATOM 1868 O O . ALA A 1 249 ? -14.274 -7.112 -16.012 1.00 87.81 249 ALA A O 1
ATOM 1869 N N . VAL A 1 250 ? -12.661 -6.325 -17.366 1.00 88.56 250 VAL A N 1
ATOM 1870 C CA . VAL A 1 250 ? -11.578 -6.281 -16.365 1.00 88.56 250 VAL A CA 1
ATOM 1871 C C . VAL A 1 250 ? -11.137 -4.850 -16.090 1.00 88.56 250 VAL A C 1
ATOM 1873 O O . VAL A 1 250 ? -11.252 -3.964 -16.937 1.00 88.56 250 VAL A O 1
ATOM 1876 N N . THR A 1 251 ? -10.624 -4.576 -14.898 1.00 82.94 251 THR A N 1
ATOM 1877 C CA . THR A 1 251 ? -10.059 -3.260 -14.584 1.00 82.94 251 THR A CA 1
ATOM 1878 C C . THR A 1 251 ? -8.744 -3.031 -15.339 1.00 82.94 251 THR A C 1
ATOM 1880 O O . THR A 1 251 ? -8.033 -3.968 -15.699 1.00 82.94 251 THR A O 1
ATOM 1883 N N . ALA A 1 252 ? -8.355 -1.767 -15.545 1.00 76.75 252 ALA A N 1
ATOM 1884 C CA . ALA A 1 252 ? -7.083 -1.438 -16.202 1.00 76.75 252 ALA A CA 1
ATOM 1885 C C . ALA A 1 252 ? -5.859 -2.026 -15.470 1.00 76.75 252 ALA A C 1
ATOM 1887 O O . ALA A 1 252 ? -4.859 -2.365 -16.101 1.00 76.75 252 ALA A O 1
ATOM 1888 N N . ARG A 1 253 ? -5.938 -2.165 -14.137 1.00 75.88 253 ARG A N 1
ATOM 1889 C CA . ARG A 1 253 ? -4.873 -2.768 -13.325 1.00 75.88 253 ARG A CA 1
ATOM 1890 C C . ARG A 1 253 ? -4.774 -4.271 -13.563 1.00 75.88 253 ARG A C 1
ATOM 1892 O O . ARG A 1 253 ? -3.667 -4.769 -13.726 1.00 75.88 253 ARG A O 1
ATOM 1899 N N . GLU A 1 254 ? -5.905 -4.965 -13.602 1.00 82.31 254 GLU A N 1
ATOM 1900 C CA . GLU A 1 254 ? -5.952 -6.396 -13.916 1.00 82.31 254 GLU A CA 1
ATOM 1901 C C . GLU A 1 254 ? -5.464 -6.654 -15.340 1.00 82.31 254 GLU A C 1
ATOM 1903 O O . GLU A 1 254 ? -4.629 -7.527 -15.542 1.00 82.31 254 GLU A O 1
ATOM 1908 N N . MET A 1 255 ? -5.865 -5.826 -16.313 1.00 85.00 255 MET A N 1
ATOM 1909 C CA . MET A 1 255 ? -5.360 -5.952 -17.681 1.00 85.00 255 MET A CA 1
ATOM 1910 C C . MET A 1 255 ? -3.846 -5.706 -17.771 1.00 85.00 255 MET A C 1
ATOM 1912 O O . MET A 1 255 ? -3.156 -6.385 -18.529 1.00 85.00 255 MET A O 1
ATOM 1916 N N . ALA A 1 256 ? -3.304 -4.759 -16.999 1.00 78.94 256 ALA A N 1
ATOM 1917 C CA . ALA A 1 256 ? -1.861 -4.541 -16.931 1.00 78.94 256 ALA A CA 1
ATOM 1918 C C . ALA A 1 256 ? -1.130 -5.734 -16.291 1.00 78.94 256 ALA A C 1
ATOM 1920 O O . ALA A 1 256 ? -0.089 -6.144 -16.801 1.00 78.94 256 ALA A O 1
ATOM 1921 N N . ALA A 1 257 ? -1.692 -6.315 -15.225 1.00 81.56 257 ALA A N 1
ATOM 1922 C CA . ALA A 1 257 ? -1.158 -7.516 -14.588 1.00 81.56 257 ALA A CA 1
ATOM 1923 C C . ALA A 1 257 ? -1.154 -8.705 -15.563 1.00 81.56 257 ALA A C 1
ATOM 1925 O O . ALA A 1 257 ? -0.105 -9.318 -15.752 1.00 81.56 257 ALA A O 1
ATOM 1926 N N . MET A 1 258 ? -2.267 -8.935 -16.272 1.00 83.19 258 MET A N 1
ATOM 1927 C CA . MET A 1 258 ? -2.356 -9.932 -17.342 1.00 83.19 258 MET A CA 1
ATOM 1928 C C . MET A 1 258 ? -1.281 -9.699 -18.407 1.00 83.19 258 MET A C 1
ATOM 1930 O O . MET A 1 258 ? -0.546 -10.609 -18.754 1.00 83.19 258 MET A O 1
ATOM 1934 N N . ARG A 1 259 ? -1.096 -8.468 -18.894 1.00 82.06 259 ARG A N 1
ATOM 1935 C CA . ARG A 1 259 ? -0.042 -8.176 -19.887 1.00 82.06 259 ARG A CA 1
ATOM 1936 C C . ARG A 1 259 ? 1.368 -8.436 -19.379 1.00 82.06 259 ARG A C 1
ATOM 1938 O O . ARG A 1 259 ? 2.228 -8.781 -20.180 1.00 82.06 259 ARG A O 1
ATOM 1945 N N . SER A 1 260 ? 1.611 -8.221 -18.089 1.00 84.06 260 SER A N 1
ATOM 1946 C CA . SER A 1 260 ? 2.925 -8.452 -17.490 1.00 84.06 260 SER A CA 1
ATOM 1947 C C . SER A 1 260 ? 3.222 -9.929 -17.238 1.00 84.06 260 SER A C 1
ATOM 1949 O O . SER A 1 260 ? 4.391 -10.304 -17.265 1.00 84.06 260 SER A O 1
ATOM 1951 N N . SER A 1 261 ? 2.191 -10.753 -17.018 1.00 82.56 261 SER A N 1
ATOM 1952 C CA . SER A 1 261 ? 2.340 -12.202 -16.854 1.00 82.56 261 SER A CA 1
ATOM 1953 C C . SER A 1 261 ? 2.407 -12.940 -18.189 1.00 82.56 261 SER A C 1
ATOM 1955 O O . SER A 1 261 ? 2.951 -14.040 -18.248 1.00 82.56 261 SER A O 1
ATOM 1957 N N . LEU A 1 262 ? 1.891 -12.345 -19.270 1.00 83.44 262 LEU A N 1
ATOM 1958 C CA . LEU A 1 262 ? 2.000 -12.936 -20.596 1.00 83.44 262 LEU A CA 1
ATOM 1959 C C . LEU A 1 262 ? 3.457 -12.925 -21.097 1.00 83.44 262 LEU A C 1
ATOM 1961 O O . LEU A 1 262 ? 4.163 -11.920 -20.953 1.00 83.44 262 LEU A O 1
ATOM 1965 N N . PRO A 1 263 ? 3.919 -14.017 -21.734 1.00 76.81 263 PRO A N 1
ATOM 1966 C CA . PRO A 1 263 ? 5.234 -14.059 -22.356 1.00 76.81 263 PRO A CA 1
ATOM 1967 C C . PRO A 1 263 ? 5.400 -12.902 -23.344 1.00 76.81 263 PRO A C 1
ATOM 1969 O O . PRO A 1 263 ? 4.510 -12.620 -24.145 1.00 76.81 263 PRO A O 1
ATOM 1972 N N . SER A 1 264 ? 6.550 -12.221 -23.311 1.00 75.62 264 SER A N 1
ATOM 1973 C CA . SER A 1 264 ? 6.791 -11.102 -24.228 1.00 75.62 264 SER A CA 1
ATOM 1974 C C . SER A 1 264 ? 6.737 -11.593 -25.683 1.00 75.62 264 SER A C 1
ATOM 1976 O O . SER A 1 264 ? 7.582 -12.413 -26.059 1.00 75.62 264 SER A O 1
ATOM 1978 N N . PRO A 1 265 ? 5.833 -11.061 -26.528 1.00 70.69 265 PRO A N 1
ATOM 1979 C CA . PRO A 1 265 ? 5.677 -11.520 -27.910 1.00 70.69 265 PRO A CA 1
ATOM 1980 C C . PRO A 1 265 ? 6.915 -11.224 -28.767 1.00 70.69 265 PRO A C 1
ATOM 1982 O O . PRO A 1 265 ? 7.126 -11.842 -29.801 1.00 70.69 265 PRO A O 1
ATOM 1985 N N . ARG A 1 266 ? 7.780 -10.306 -28.315 1.00 79.62 266 ARG A N 1
ATOM 1986 C CA . ARG A 1 266 ? 9.043 -9.967 -28.983 1.00 79.62 266 ARG A CA 1
ATOM 1987 C C . ARG A 1 266 ? 10.154 -10.996 -28.775 1.00 79.62 266 ARG A C 1
ATOM 1989 O O . ARG A 1 266 ? 11.166 -10.933 -29.464 1.00 79.62 266 ARG A O 1
ATOM 1996 N N . LYS A 1 267 ? 10.021 -11.912 -27.813 1.00 81.62 267 LYS A N 1
ATOM 1997 C CA . LYS A 1 267 ? 11.021 -12.960 -27.562 1.00 81.62 267 LYS A CA 1
ATOM 1998 C C . LYS A 1 267 ? 10.561 -14.256 -28.228 1.00 81.62 267 LYS A C 1
ATOM 2000 O O . LYS A 1 267 ? 9.422 -14.657 -28.037 1.00 81.62 267 LYS A O 1
ATOM 2005 N N . PHE A 1 268 ? 11.459 -14.952 -28.930 1.00 68.00 268 PHE A N 1
ATOM 2006 C CA . PHE A 1 268 ? 11.148 -16.165 -29.709 1.00 68.00 268 PHE A CA 1
ATOM 2007 C C . PHE A 1 268 ? 10.361 -17.234 -28.921 1.00 68.00 268 PHE A C 1
ATOM 2009 O O . PHE A 1 268 ? 9.358 -17.752 -29.402 1.00 68.00 268 PHE A O 1
ATOM 2016 N N . LYS A 1 269 ? 10.745 -17.502 -27.662 1.00 79.62 269 LYS A N 1
ATOM 2017 C CA . LYS A 1 269 ? 10.008 -18.433 -26.781 1.00 79.62 269 LYS A CA 1
ATOM 2018 C C . LYS A 1 269 ? 8.620 -17.917 -26.377 1.00 79.62 269 LYS A C 1
ATOM 2020 O O . LYS A 1 269 ? 7.707 -18.712 -26.194 1.00 79.62 269 LYS A O 1
ATOM 2025 N N . GLY A 1 270 ? 8.461 -16.601 -26.246 1.00 76.25 270 GLY A N 1
ATOM 2026 C CA . GLY A 1 270 ? 7.182 -15.982 -25.908 1.00 76.25 270 GLY A CA 1
ATOM 2027 C C . GLY A 1 270 ? 6.197 -15.977 -27.074 1.00 76.25 270 GLY A C 1
ATOM 2028 O O . GLY A 1 270 ? 5.011 -16.170 -26.847 1.00 76.25 270 GLY A O 1
ATOM 2029 N N . ALA A 1 271 ? 6.683 -15.847 -28.311 1.00 79.06 271 ALA A N 1
ATOM 2030 C CA . ALA A 1 271 ? 5.846 -15.936 -29.507 1.00 79.06 271 ALA A CA 1
ATOM 2031 C C . ALA A 1 271 ? 5.208 -17.328 -29.667 1.00 79.06 271 ALA A C 1
ATOM 2033 O O . ALA A 1 271 ? 4.006 -17.422 -29.899 1.00 79.06 271 ALA A O 1
ATOM 2034 N N . LYS A 1 272 ? 5.985 -18.405 -29.465 1.00 82.94 272 LYS A N 1
ATOM 2035 C CA . LYS A 1 272 ? 5.471 -19.783 -29.557 1.00 82.94 272 LYS A CA 1
ATOM 2036 C C . LYS A 1 272 ? 4.416 -20.080 -28.483 1.00 82.94 272 LYS A C 1
ATOM 2038 O O . LYS A 1 272 ? 3.357 -20.600 -28.808 1.00 82.94 272 LYS A O 1
ATOM 2043 N N . LEU A 1 273 ? 4.670 -19.675 -27.234 1.00 80.25 273 LEU A N 1
ATOM 2044 C CA . LEU A 1 273 ? 3.699 -19.819 -26.141 1.00 80.25 273 LEU A CA 1
ATOM 2045 C C . LEU A 1 273 ? 2.444 -18.964 -26.352 1.00 80.25 273 LEU A C 1
ATOM 2047 O O . LEU A 1 273 ? 1.348 -19.397 -26.024 1.00 80.25 273 LEU A O 1
ATOM 2051 N N . ALA A 1 274 ? 2.578 -17.758 -26.908 1.00 82.81 274 ALA A N 1
ATOM 2052 C CA . ALA A 1 274 ? 1.422 -16.920 -27.213 1.00 82.81 274 ALA A CA 1
ATOM 2053 C C . ALA A 1 274 ? 0.531 -17.534 -28.303 1.00 82.81 274 ALA A C 1
ATOM 2055 O O . ALA A 1 274 ? -0.688 -17.411 -28.220 1.00 82.81 274 ALA A O 1
ATOM 2056 N N . GLN A 1 275 ? 1.128 -18.218 -29.285 1.00 84.94 275 GLN A N 1
ATOM 2057 C CA . GLN A 1 275 ? 0.393 -18.959 -30.309 1.00 84.94 275 GLN A CA 1
ATOM 2058 C C . GLN A 1 275 ? -0.300 -20.199 -29.725 1.00 84.94 275 GLN A C 1
ATOM 2060 O O . GLN A 1 275 ? -1.460 -20.438 -30.039 1.00 84.94 275 GLN A O 1
ATOM 2065 N N . GLU A 1 276 ? 0.377 -20.941 -28.844 1.00 87.56 276 GLU A N 1
ATOM 2066 C CA . GLU A 1 276 ? -0.177 -22.116 -28.151 1.00 87.56 276 GLU A CA 1
ATOM 2067 C C . GLU A 1 276 ? -1.340 -21.757 -27.210 1.00 87.56 276 GLU A C 1
ATOM 2069 O O . GLU A 1 276 ? -2.299 -22.510 -27.093 1.00 87.56 276 GLU A O 1
ATOM 2074 N N . LEU A 1 277 ? -1.292 -20.574 -26.589 1.00 82.94 277 LEU A N 1
ATOM 2075 C CA . LEU A 1 277 ? -2.356 -20.040 -25.727 1.00 82.94 277 LEU A CA 1
ATOM 2076 C C . LEU A 1 277 ? -3.422 -19.226 -26.488 1.00 82.94 277 LEU A C 1
ATOM 2078 O O . LEU A 1 277 ? -4.275 -18.593 -25.861 1.00 82.94 277 LEU A O 1
ATOM 2082 N N . GLU A 1 278 ? -3.354 -19.201 -27.822 1.00 86.44 278 GLU A N 1
ATOM 2083 C CA . GLU A 1 278 ? -4.265 -18.459 -28.704 1.00 86.44 278 GLU A CA 1
ATOM 2084 C C . GLU A 1 278 ? -4.431 -16.974 -28.326 1.00 86.44 278 GLU A C 1
ATOM 2086 O O . GLU A 1 278 ? -5.515 -16.396 -28.430 1.00 86.44 278 GLU A O 1
ATOM 2091 N N . ILE A 1 279 ? -3.350 -16.333 -27.873 1.00 83.62 279 ILE A N 1
ATOM 2092 C CA . ILE A 1 279 ? -3.395 -14.946 -27.411 1.00 83.62 279 ILE A CA 1
ATOM 2093 C C . ILE A 1 279 ? -3.458 -14.014 -28.617 1.00 83.62 279 ILE A C 1
ATOM 2095 O O . ILE A 1 279 ? -2.456 -13.792 -29.302 1.00 83.62 279 ILE A O 1
ATOM 2099 N N . LYS A 1 280 ? -4.619 -13.398 -28.840 1.00 85.88 280 LYS A N 1
ATOM 2100 C CA . LYS A 1 280 ? -4.816 -12.396 -29.894 1.00 85.88 280 LYS A CA 1
ATOM 2101 C C . LYS A 1 280 ? -4.949 -11.013 -29.266 1.00 85.88 280 LYS A C 1
ATOM 2103 O O . LYS A 1 280 ? -5.805 -10.765 -28.418 1.00 85.88 280 LYS A O 1
ATOM 2108 N N . GLN A 1 281 ? -4.087 -10.087 -29.680 1.00 83.19 281 GLN A N 1
ATOM 2109 C CA . GLN A 1 281 ? -4.245 -8.669 -29.356 1.00 83.19 281 GLN A CA 1
ATOM 2110 C C . GLN A 1 281 ? -5.008 -7.995 -30.492 1.00 83.19 281 GLN A C 1
ATOM 2112 O O . GLN A 1 281 ? -4.496 -7.887 -31.602 1.00 83.19 281 GLN A O 1
ATOM 2117 N N . SER A 1 282 ? -6.228 -7.541 -30.219 1.00 77.81 282 SER A N 1
ATOM 2118 C CA . SER A 1 282 ? -7.081 -6.853 -31.190 1.00 77.81 282 SER A CA 1
ATOM 2119 C C . SER A 1 282 ? -7.389 -5.423 -30.723 1.00 77.81 282 SER A C 1
ATOM 2121 O O . SER A 1 282 ? -7.433 -5.123 -29.528 1.00 77.81 282 SER A O 1
ATOM 2123 N N . GLY A 1 283 ? -7.535 -4.492 -31.674 1.00 68.12 283 GLY A N 1
ATOM 2124 C CA . GLY A 1 283 ? -7.988 -3.121 -31.403 1.00 68.12 283 GLY A CA 1
ATOM 2125 C C . GLY A 1 283 ? -7.040 -2.276 -30.538 1.00 68.12 283 GLY A C 1
ATOM 2126 O O . GLY A 1 283 ? -7.369 -1.931 -29.399 1.00 68.12 283 GLY A O 1
ATOM 2127 N N . GLY A 1 284 ? -5.860 -1.932 -31.069 1.00 69.06 284 GLY A N 1
ATOM 2128 C CA . GLY A 1 284 ? -4.968 -0.912 -30.488 1.00 69.06 284 GLY A CA 1
ATOM 2129 C C . GLY A 1 284 ? -4.468 -1.211 -29.070 1.00 69.06 284 GLY A C 1
ATOM 2130 O O . GLY A 1 284 ? -4.145 -0.293 -28.318 1.00 69.06 284 GLY A O 1
ATOM 2131 N N . GLY A 1 285 ? -4.451 -2.486 -28.669 1.00 67.38 285 GLY A N 1
ATOM 2132 C CA . GLY A 1 285 ? -4.064 -2.888 -27.320 1.00 67.38 285 GLY A CA 1
ATOM 2133 C C . GLY A 1 285 ? -5.087 -2.473 -26.265 1.00 67.38 285 GLY A C 1
ATOM 2134 O O . GLY A 1 285 ? -4.693 -2.066 -25.173 1.00 67.38 285 GLY A O 1
ATOM 2135 N N . SER A 1 286 ? -6.385 -2.561 -26.559 1.00 75.19 286 SER A N 1
ATOM 2136 C CA . SER A 1 286 ? -7.473 -2.381 -25.578 1.00 75.19 286 SER A CA 1
ATOM 2137 C C . SER A 1 286 ? -8.260 -3.666 -25.301 1.00 75.19 286 SER A C 1
ATOM 2139 O O . SER A 1 286 ? -8.884 -3.775 -24.245 1.00 75.19 286 SER A O 1
ATOM 2141 N N . VAL A 1 287 ? -8.161 -4.654 -26.196 1.00 83.50 287 VAL A N 1
ATOM 2142 C CA . VAL A 1 287 ? -8.764 -5.980 -26.054 1.00 83.50 287 VAL A CA 1
ATOM 2143 C C . VAL A 1 287 ? -7.661 -7.033 -26.115 1.00 83.50 287 VAL A C 1
ATOM 2145 O O . VAL A 1 287 ? -6.785 -6.993 -26.981 1.00 83.50 287 VAL A O 1
ATOM 2148 N N . VAL A 1 288 ? -7.675 -7.950 -25.151 1.00 87.88 288 VAL A N 1
ATOM 2149 C CA . VAL A 1 288 ? -6.800 -9.128 -25.146 1.00 87.88 288 VAL A CA 1
ATOM 2150 C C . VAL A 1 288 ? -7.705 -10.346 -25.165 1.00 87.88 288 VAL A C 1
ATOM 2152 O O . VAL A 1 288 ? -8.531 -10.494 -24.270 1.00 87.88 288 VAL A O 1
ATOM 2155 N N . GLU A 1 289 ? -7.578 -11.187 -26.181 1.00 90.38 289 GLU A N 1
ATOM 2156 C CA . GLU A 1 289 ? -8.298 -12.453 -26.278 1.00 90.38 289 GLU A CA 1
ATOM 2157 C C . GLU A 1 289 ? -7.356 -13.596 -25.906 1.00 90.38 289 GLU A C 1
ATOM 2159 O O . GLU A 1 289 ? -6.223 -13.626 -26.384 1.00 90.38 289 GLU A O 1
ATOM 2164 N N . ILE A 1 290 ? -7.793 -14.490 -25.019 1.00 88.94 290 ILE A N 1
ATOM 2165 C CA . ILE A 1 290 ? -7.026 -15.663 -24.572 1.00 88.94 290 ILE A CA 1
ATOM 2166 C C . ILE A 1 290 ? -7.990 -16.851 -24.584 1.00 88.94 290 ILE A C 1
ATOM 2168 O O . ILE A 1 290 ? -8.999 -16.807 -23.878 1.00 88.94 290 ILE A O 1
ATOM 2172 N N . GLY A 1 291 ? -7.721 -17.871 -25.406 1.00 88.50 291 GLY A N 1
ATOM 2173 C CA . GLY A 1 291 ? -8.560 -19.076 -25.511 1.00 88.50 291 GLY A CA 1
ATOM 2174 C C . GLY A 1 291 ? -10.048 -18.798 -25.785 1.00 88.50 291 GLY A C 1
ATOM 2175 O O . GLY A 1 291 ? -10.914 -19.358 -25.115 1.00 88.50 291 GLY A O 1
A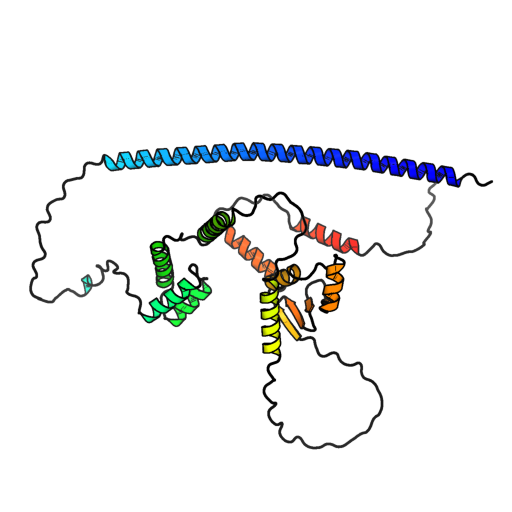TOM 2176 N N . GLY A 1 292 ? -10.361 -17.864 -26.692 1.00 86.94 292 GLY A N 1
ATOM 2177 C CA . GLY A 1 292 ? -11.743 -17.506 -27.058 1.00 86.94 292 GLY A CA 1
ATOM 2178 C C . GLY A 1 292 ? -12.494 -16.611 -26.056 1.00 86.94 292 GLY A C 1
ATOM 2179 O O . GLY A 1 292 ? -13.692 -16.356 -26.224 1.00 86.94 292 GLY A O 1
ATOM 2180 N N . VAL A 1 293 ? -11.819 -16.113 -25.011 1.00 88.75 293 VAL A N 1
ATOM 2181 C CA . VAL A 1 293 ? -12.369 -15.133 -24.060 1.00 88.75 293 VAL A CA 1
ATOM 2182 C C . VAL A 1 293 ? -11.762 -13.760 -24.326 1.00 88.75 293 VAL A C 1
ATOM 2184 O O . VAL A 1 293 ? -10.555 -13.570 -24.195 1.00 88.75 293 VAL A O 1
ATOM 2187 N N . ALA A 1 294 ? -12.604 -12.782 -24.659 1.00 90.12 294 ALA A N 1
ATOM 2188 C CA . ALA A 1 294 ? -12.203 -11.404 -24.913 1.00 90.12 294 ALA A CA 1
ATOM 2189 C C . ALA A 1 294 ? -12.249 -10.571 -23.622 1.00 90.12 294 ALA A C 1
ATOM 2191 O O . ALA A 1 294 ? -13.321 -10.243 -23.105 1.00 90.12 294 ALA A O 1
ATOM 2192 N N . TYR A 1 295 ? -11.083 -10.179 -23.115 1.00 88.88 295 TYR A N 1
ATOM 2193 C CA . TYR A 1 295 ? -10.952 -9.308 -21.951 1.00 88.88 295 TYR A CA 1
ATOM 2194 C C . TYR A 1 295 ? -10.931 -7.841 -22.385 1.00 88.88 295 TYR A C 1
ATOM 2196 O O . TYR A 1 295 ? -10.024 -7.400 -23.096 1.00 88.88 295 TYR A O 1
ATOM 2204 N N . VAL A 1 296 ? -11.923 -7.074 -21.934 1.00 88.50 296 VAL A N 1
ATOM 2205 C CA . VAL A 1 296 ? -12.115 -5.661 -22.298 1.00 88.50 296 VAL A CA 1
ATOM 2206 C C . VAL A 1 296 ? -11.944 -4.790 -21.056 1.00 88.50 296 VAL A C 1
ATOM 2208 O O . VAL A 1 296 ? -12.472 -5.120 -19.993 1.00 88.50 296 VAL A O 1
ATOM 2211 N N . VAL A 1 297 ? -11.215 -3.671 -21.159 1.00 85.44 297 VAL A N 1
ATOM 2212 C CA . VAL A 1 297 ? -11.080 -2.745 -20.023 1.00 85.44 297 VAL A CA 1
ATOM 2213 C C . VAL A 1 297 ? -12.447 -2.140 -19.708 1.00 85.44 297 VAL A C 1
ATOM 2215 O O . VAL A 1 297 ? -13.033 -1.454 -20.541 1.00 85.44 297 VAL A O 1
ATOM 2218 N N . ARG A 1 298 ? -12.937 -2.355 -18.486 1.00 81.06 298 ARG A N 1
ATOM 2219 C CA . ARG A 1 298 ? -14.222 -1.830 -18.006 1.00 81.06 298 ARG A CA 1
ATOM 2220 C C . ARG A 1 298 ? -14.241 -0.300 -17.926 1.00 81.06 298 ARG A C 1
ATOM 2222 O O . ARG A 1 298 ? -15.297 0.303 -18.058 1.00 81.06 298 ARG A O 1
ATOM 2229 N N . SER A 1 299 ? -13.076 0.310 -17.715 1.00 71.44 299 SER A N 1
ATOM 2230 C CA . SER A 1 299 ? -12.889 1.754 -17.612 1.00 71.44 299 SER A CA 1
ATOM 2231 C C . SER A 1 299 ? -12.079 2.298 -18.787 1.00 71.44 299 SER A C 1
ATOM 2233 O O . SER A 1 299 ? -10.893 2.010 -18.953 1.00 71.44 299 SER A O 1
ATOM 2235 N N . GLY A 1 300 ? -12.728 3.110 -19.622 1.00 67.81 300 GLY A N 1
ATOM 2236 C CA . GLY A 1 300 ? -12.075 3.749 -20.759 1.00 67.81 300 GLY A CA 1
ATOM 2237 C C . GLY A 1 300 ? -10.914 4.671 -20.337 1.00 67.81 300 GLY A C 1
ATOM 2238 O O . GLY A 1 300 ? -10.832 5.113 -19.184 1.00 67.81 300 GLY A O 1
ATOM 2239 N N . PRO A 1 301 ? -10.024 5.048 -21.271 1.00 59.75 301 PRO A N 1
ATOM 2240 C CA . PRO A 1 301 ? -8.878 5.927 -20.997 1.00 59.75 301 PRO A CA 1
ATOM 2241 C C . PRO A 1 301 ? -9.272 7.298 -20.411 1.00 59.75 301 PRO A C 1
ATOM 2243 O O . PRO A 1 301 ? -8.465 7.985 -19.781 1.00 59.75 301 PRO A O 1
ATOM 2246 N N . THR A 1 302 ? -10.517 7.726 -20.604 1.00 64.56 302 THR A N 1
ATOM 2247 C CA . THR A 1 302 ? -11.125 8.919 -19.998 1.00 64.56 302 THR A CA 1
ATOM 2248 C C . THR A 1 302 ? -11.395 8.760 -18.501 1.00 64.56 302 THR A C 1
ATOM 2250 O O . THR A 1 302 ? -11.120 9.685 -17.735 1.00 64.56 302 THR A O 1
ATOM 2253 N N . GLU A 1 303 ? -11.869 7.599 -18.048 1.00 64.81 303 GLU A N 1
ATOM 2254 C CA . GLU A 1 303 ? -12.107 7.346 -16.622 1.00 64.81 303 GLU A CA 1
ATOM 2255 C C . GLU A 1 303 ? -10.803 7.223 -15.839 1.00 64.81 303 GLU A C 1
ATOM 2257 O O . GLU A 1 303 ? -10.692 7.767 -14.738 1.00 64.81 303 GLU A O 1
ATOM 2262 N N . TRP A 1 304 ? -9.786 6.591 -16.432 1.00 67.00 304 TRP A N 1
ATOM 2263 C CA . TRP A 1 304 ? -8.446 6.551 -15.849 1.00 67.00 304 TRP A CA 1
ATOM 2264 C C . TRP A 1 304 ? -7.851 7.958 -15.712 1.00 67.00 304 TRP A C 1
ATOM 2266 O O . TRP A 1 304 ? -7.350 8.309 -14.642 1.00 67.00 304 TRP A O 1
ATOM 2276 N N . ARG A 1 305 ? -7.996 8.812 -16.739 1.00 67.19 305 ARG A N 1
ATOM 2277 C CA . ARG A 1 305 ? -7.604 10.231 -16.666 1.00 67.19 305 ARG A CA 1
ATOM 2278 C C . ARG A 1 305 ? -8.329 10.964 -15.538 1.00 67.19 305 ARG A C 1
ATOM 2280 O O . ARG A 1 305 ? -7.674 11.624 -14.736 1.00 67.19 305 ARG A O 1
ATOM 2287 N N . ARG A 1 306 ? -9.651 10.805 -15.403 1.00 68.69 306 ARG A N 1
ATOM 2288 C CA . ARG A 1 306 ? -10.412 11.406 -14.289 1.00 68.69 306 ARG A CA 1
ATOM 2289 C C . ARG A 1 306 ? -9.963 10.877 -12.924 1.00 68.69 306 ARG A C 1
ATOM 2291 O O . ARG A 1 306 ? -9.841 11.653 -11.981 1.00 68.69 306 ARG A O 1
ATOM 2298 N N . ALA A 1 307 ? -9.689 9.578 -12.791 1.00 62.47 307 ALA A N 1
ATOM 2299 C CA . ALA A 1 307 ? -9.173 8.988 -11.554 1.00 62.47 307 ALA A CA 1
ATOM 2300 C C . ALA A 1 307 ? -7.771 9.513 -11.195 1.00 62.47 307 ALA A C 1
ATOM 2302 O O . ALA A 1 307 ? -7.496 9.794 -10.028 1.00 62.47 307 ALA A O 1
ATOM 2303 N N . TRP A 1 308 ? -6.906 9.703 -12.192 1.00 67.44 308 TRP A N 1
ATOM 2304 C CA . TRP A 1 308 ? -5.575 10.278 -12.016 1.00 67.44 308 TRP A CA 1
ATOM 2305 C C . TRP A 1 308 ? -5.633 11.763 -11.633 1.00 67.44 308 TRP A C 1
ATOM 2307 O O . TRP A 1 308 ? -4.992 12.165 -10.663 1.00 67.44 308 TRP A O 1
ATOM 2317 N N . HIS A 1 309 ? -6.468 12.561 -12.309 1.00 69.19 309 HIS A N 1
ATOM 2318 C CA . HIS A 1 309 ? -6.690 13.968 -11.960 1.00 69.19 309 HIS A CA 1
ATOM 2319 C C . HIS A 1 309 ? -7.269 14.130 -10.550 1.00 69.19 309 HIS A C 1
ATOM 2321 O O . HIS A 1 309 ? -6.781 14.973 -9.801 1.00 69.19 309 HIS A O 1
ATOM 2327 N N . ARG A 1 310 ? -8.217 13.278 -10.134 1.00 66.19 310 ARG A N 1
ATOM 2328 C CA . ARG A 1 310 ? -8.748 13.276 -8.758 1.00 66.19 310 ARG A CA 1
ATOM 2329 C C . ARG A 1 310 ? -7.675 12.980 -7.711 1.00 66.19 310 ARG A C 1
ATOM 2331 O O . ARG A 1 310 ? -7.615 13.679 -6.709 1.00 66.19 310 ARG A O 1
ATOM 2338 N N . ARG A 1 311 ? -6.777 12.018 -7.964 1.00 61.72 311 ARG A N 1
ATOM 2339 C CA . ARG A 1 311 ? -5.628 11.745 -7.073 1.00 61.72 311 ARG A CA 1
ATOM 2340 C C . ARG A 1 311 ? -4.637 12.903 -6.990 1.00 61.72 311 ARG A C 1
ATOM 2342 O O . ARG A 1 311 ? -3.897 13.003 -6.015 1.00 61.72 311 ARG A O 1
ATOM 2349 N N . ARG A 1 312 ? -4.572 13.732 -8.032 1.00 59.25 312 ARG A N 1
ATOM 2350 C CA . ARG A 1 312 ? -3.699 14.905 -8.078 1.00 59.25 312 ARG A CA 1
ATOM 2351 C C . ARG A 1 312 ? -4.330 16.092 -7.348 1.00 59.25 312 ARG A C 1
ATOM 2353 O O . ARG A 1 312 ? -3.634 16.745 -6.582 1.00 59.25 312 ARG A O 1
ATOM 2360 N N . ALA A 1 313 ? -5.636 16.295 -7.516 1.00 59.66 313 ALA A N 1
ATOM 2361 C CA . ALA A 1 313 ? -6.413 17.292 -6.782 1.00 59.66 313 ALA A CA 1
ATOM 2362 C C . ALA A 1 313 ? -6.477 16.979 -5.277 1.00 59.66 313 ALA A C 1
ATOM 2364 O O . ALA A 1 313 ? -6.306 17.865 -4.454 1.00 59.66 313 ALA A O 1
ATOM 2365 N N . SER A 1 314 ? -6.585 15.705 -4.889 1.00 52.72 314 SER A N 1
ATOM 2366 C CA . SER A 1 314 ? -6.561 15.311 -3.472 1.00 52.72 314 SER A CA 1
ATOM 2367 C C . SER A 1 314 ? -5.180 15.433 -2.806 1.00 52.72 314 SER A C 1
ATOM 2369 O O . SER A 1 314 ? -5.042 15.104 -1.634 1.00 52.72 314 SER A O 1
ATOM 2371 N N . ARG A 1 315 ? -4.128 15.823 -3.546 1.00 51.81 315 ARG A N 1
ATOM 2372 C CA . ARG A 1 315 ? -2.783 16.093 -3.001 1.00 51.81 315 ARG A CA 1
ATOM 2373 C C . ARG A 1 315 ? -2.484 17.583 -2.828 1.00 51.81 315 ARG A C 1
ATOM 2375 O O . ARG A 1 315 ? -1.463 17.895 -2.227 1.00 51.81 315 ARG A O 1
ATOM 2382 N N . SER A 1 316 ? -3.324 18.490 -3.334 1.00 49.19 316 SER A N 1
ATOM 2383 C CA . SER A 1 316 ? -3.091 19.936 -3.199 1.00 49.19 316 SER A CA 1
ATOM 2384 C C . SER A 1 316 ? -3.607 20.531 -1.887 1.00 49.19 316 SER A C 1
ATOM 2386 O O . SER A 1 316 ? -3.250 21.659 -1.578 1.00 49.19 316 SER A O 1
ATOM 2388 N N . GLU A 1 317 ? -4.379 19.790 -1.089 1.00 51.44 317 GLU A N 1
ATOM 2389 C CA . GLU A 1 317 ? -4.892 20.266 0.210 1.00 51.44 317 GLU A CA 1
ATOM 2390 C C . GLU A 1 317 ? -3.909 20.088 1.384 1.00 51.44 317 GLU A C 1
ATOM 2392 O O . GLU A 1 317 ? -4.202 20.487 2.504 1.00 51.44 317 GLU A O 1
ATOM 2397 N N . GLY A 1 318 ? -2.717 19.528 1.145 1.00 49.62 318 GLY A N 1
ATOM 2398 C CA . GLY A 1 318 ? -1.718 19.296 2.192 1.00 49.62 318 GLY A CA 1
ATOM 2399 C C . GLY A 1 318 ? -0.281 19.355 1.681 1.00 49.62 318 GLY A C 1
ATOM 2400 O O . GLY A 1 318 ? 0.366 18.323 1.536 1.00 49.62 318 GLY A O 1
ATOM 2401 N N . GLY A 1 319 ? 0.212 20.564 1.395 1.00 54.06 319 GLY A N 1
ATOM 2402 C CA . GLY A 1 319 ? 1.640 20.907 1.496 1.00 54.06 319 GLY A CA 1
ATOM 2403 C C . GLY A 1 319 ? 2.651 20.091 0.674 1.00 54.06 319 GLY A C 1
ATOM 2404 O O . GLY A 1 319 ? 3.682 19.694 1.211 1.00 54.06 319 GLY A O 1
ATOM 2405 N N . GLY A 1 320 ? 2.413 19.850 -0.620 1.00 44.22 320 GLY A N 1
ATOM 2406 C CA . GLY A 1 320 ? 3.361 19.138 -1.489 1.00 44.22 320 GLY A CA 1
ATOM 2407 C C . GLY A 1 320 ? 3.856 19.957 -2.685 1.00 44.22 320 GLY A C 1
ATOM 2408 O O . GLY A 1 320 ? 3.186 19.961 -3.708 1.00 44.22 320 GLY A O 1
ATOM 2409 N N . VAL A 1 321 ? 5.036 20.578 -2.532 1.00 38.81 321 VAL A N 1
ATOM 2410 C CA . VAL A 1 321 ? 6.011 21.101 -3.528 1.00 38.81 321 VAL A CA 1
ATOM 2411 C C . VAL A 1 321 ? 5.450 21.748 -4.819 1.00 38.81 321 VAL A C 1
ATOM 2413 O O . VAL A 1 321 ? 4.842 21.060 -5.642 1.00 38.81 321 VAL A O 1
ATOM 2416 N N . PRO A 1 322 ? 5.755 23.034 -5.111 1.00 45.28 322 PRO A N 1
ATOM 2417 C CA . PRO A 1 322 ? 5.358 23.662 -6.368 1.00 45.28 322 PRO A CA 1
ATOM 2418 C C . PRO A 1 322 ? 6.023 22.963 -7.560 1.00 45.28 322 PRO A C 1
ATOM 2420 O O . PRO A 1 322 ? 7.242 22.964 -7.734 1.00 45.28 322 PRO A O 1
ATOM 2423 N N . ALA A 1 323 ? 5.194 22.359 -8.407 1.00 46.31 323 ALA A N 1
ATOM 2424 C CA . ALA A 1 323 ? 5.619 21.718 -9.636 1.00 46.31 323 ALA A CA 1
ATOM 2425 C C . ALA A 1 323 ? 6.116 22.770 -10.639 1.00 46.31 323 ALA A C 1
ATOM 2427 O O . ALA A 1 323 ? 5.331 23.350 -11.392 1.00 46.31 323 ALA A O 1
ATOM 2428 N N . ARG A 1 324 ? 7.433 22.974 -10.729 1.00 43.97 324 ARG A N 1
ATOM 2429 C CA . ARG A 1 324 ? 8.016 23.505 -11.965 1.00 43.97 324 ARG A CA 1
ATOM 2430 C C . ARG A 1 324 ? 7.862 22.446 -13.065 1.00 43.97 324 ARG A C 1
ATOM 2432 O O . ARG A 1 324 ? 8.568 21.447 -13.091 1.00 43.97 324 ARG A O 1
ATOM 2439 N N . ARG A 1 325 ? 6.856 22.675 -13.917 1.00 47.94 325 ARG A N 1
ATOM 2440 C CA . ARG A 1 325 ? 6.689 22.239 -15.318 1.00 47.94 325 ARG A CA 1
ATOM 2441 C C . ARG A 1 325 ? 7.442 20.966 -15.743 1.00 47.94 325 ARG A C 1
ATOM 2443 O O . ARG A 1 325 ? 8.486 21.031 -16.381 1.00 47.94 325 ARG A O 1
ATOM 2450 N N . LEU A 1 326 ? 6.807 19.813 -15.553 1.00 47.22 326 LEU A N 1
ATOM 2451 C CA . LEU A 1 326 ? 6.869 18.755 -16.564 1.00 47.22 326 LEU A CA 1
ATOM 2452 C C . LEU A 1 326 ? 5.639 18.941 -17.455 1.00 47.22 326 LEU A C 1
ATOM 2454 O O . LEU A 1 326 ? 4.537 18.530 -17.087 1.00 47.22 326 LEU A O 1
ATOM 2458 N N . ASP A 1 327 ? 5.821 19.629 -18.586 1.00 55.91 327 ASP A N 1
ATOM 2459 C CA . ASP A 1 327 ? 4.792 19.839 -19.612 1.00 55.91 327 ASP A CA 1
ATOM 2460 C C . ASP A 1 327 ? 4.477 18.498 -20.296 1.00 55.91 327 ASP A C 1
ATOM 2462 O O . ASP A 1 327 ? 4.954 18.160 -21.382 1.00 55.91 327 ASP A O 1
ATOM 2466 N N . PHE A 1 328 ? 3.681 17.682 -19.605 1.00 50.62 328 PHE A N 1
ATOM 2467 C CA . PHE A 1 328 ? 3.332 16.322 -20.011 1.00 50.62 328 PHE A CA 1
ATOM 2468 C C . PHE A 1 328 ? 2.528 16.302 -21.319 1.00 50.62 328 PHE A C 1
ATOM 2470 O O . PHE A 1 328 ? 2.586 15.329 -22.063 1.00 50.62 328 PHE A O 1
ATOM 2477 N N . VAL A 1 329 ? 1.841 17.404 -21.640 1.00 55.12 329 VAL A N 1
ATOM 2478 C CA . VAL A 1 329 ? 1.161 17.622 -22.928 1.00 55.12 329 VAL A CA 1
ATOM 2479 C C . VAL A 1 329 ? 2.169 17.605 -24.077 1.00 55.12 329 VAL A C 1
ATOM 2481 O O . VAL A 1 329 ? 1.934 16.981 -25.111 1.00 55.12 329 VAL A O 1
ATOM 2484 N N . ARG A 1 330 ? 3.337 18.222 -23.875 1.00 54.53 330 ARG A N 1
ATOM 2485 C CA . ARG A 1 330 ? 4.397 18.286 -24.880 1.00 54.53 330 ARG A CA 1
ATOM 2486 C C . ARG A 1 330 ? 5.118 16.944 -25.022 1.00 54.53 330 ARG A C 1
ATOM 2488 O O . ARG A 1 330 ? 5.395 16.530 -26.144 1.00 54.53 330 ARG A O 1
ATOM 2495 N N . TRP A 1 331 ? 5.354 16.239 -23.912 1.00 68.44 331 TRP A N 1
ATOM 2496 C CA . TRP A 1 331 ? 5.935 14.889 -23.932 1.00 68.44 331 TRP A CA 1
ATOM 2497 C C . TRP A 1 331 ? 5.001 13.863 -24.592 1.00 68.44 331 TRP A C 1
ATOM 2499 O O . TRP A 1 331 ? 5.420 13.120 -25.476 1.00 68.44 331 TRP A O 1
ATOM 2509 N N . PHE A 1 332 ? 3.712 13.863 -24.242 1.00 55.81 332 PHE A N 1
ATOM 2510 C CA . PHE A 1 332 ? 2.747 12.913 -24.799 1.00 55.81 332 PHE A CA 1
ATOM 2511 C C . PHE A 1 332 ? 2.406 13.214 -26.268 1.00 55.81 332 PHE A C 1
ATOM 2513 O O . PHE A 1 332 ? 2.292 12.294 -27.074 1.00 55.81 332 PHE A O 1
ATOM 2520 N N . GLY A 1 333 ? 2.336 14.493 -26.656 1.00 72.25 333 GLY A N 1
ATOM 2521 C CA . GLY A 1 333 ? 2.214 14.887 -28.064 1.00 72.25 333 GLY A CA 1
ATOM 2522 C C . GLY A 1 333 ? 3.449 14.525 -28.902 1.00 72.25 333 GLY A C 1
ATOM 2523 O O . GLY A 1 333 ? 3.331 14.262 -30.096 1.00 72.25 333 GLY A O 1
ATOM 2524 N N . ALA A 1 334 ? 4.642 14.476 -28.300 1.00 57.75 334 ALA A N 1
ATOM 2525 C CA . ALA A 1 334 ? 5.834 13.946 -28.963 1.00 57.75 334 ALA A CA 1
ATOM 2526 C C . ALA A 1 334 ? 5.759 12.417 -29.128 1.00 57.75 334 ALA A C 1
ATOM 2528 O O . ALA A 1 334 ? 6.071 11.910 -30.200 1.00 57.75 334 ALA A O 1
ATOM 2529 N N . ALA A 1 335 ? 5.262 11.692 -28.119 1.00 61.47 335 ALA A N 1
ATOM 2530 C CA . ALA A 1 335 ? 5.088 10.241 -28.187 1.00 61.47 335 ALA A CA 1
ATOM 2531 C C . ALA A 1 335 ? 4.033 9.806 -29.225 1.00 61.47 335 ALA A C 1
ATOM 2533 O O . ALA A 1 335 ? 4.260 8.843 -29.952 1.00 61.47 335 ALA A O 1
ATOM 2534 N N . GLN A 1 336 ? 2.912 10.528 -29.354 1.00 67.00 336 GLN A N 1
ATOM 2535 C CA . GLN A 1 336 ? 1.915 10.237 -30.396 1.00 67.00 336 GLN A CA 1
ATOM 2536 C C . GLN A 1 336 ? 2.428 10.527 -31.807 1.00 67.00 336 GLN A C 1
ATOM 2538 O O . GLN A 1 336 ? 2.159 9.748 -32.713 1.00 67.00 336 GLN A O 1
ATOM 2543 N N . ARG A 1 337 ? 3.201 11.602 -32.000 1.00 65.38 337 ARG A N 1
ATOM 2544 C CA . ARG A 1 337 ? 3.830 11.885 -33.300 1.00 65.38 337 ARG A CA 1
ATOM 2545 C C . ARG A 1 337 ? 4.905 10.863 -33.659 1.00 65.38 337 ARG A C 1
ATOM 2547 O O . ARG A 1 337 ? 5.003 10.490 -34.818 1.00 65.38 337 ARG A O 1
ATOM 2554 N N . ALA A 1 338 ? 5.649 10.360 -32.674 1.00 59.62 338 ALA A N 1
ATOM 2555 C CA . ALA A 1 338 ? 6.590 9.261 -32.879 1.00 59.62 338 ALA A CA 1
ATOM 2556 C C . ALA A 1 338 ? 5.884 7.939 -33.240 1.00 59.62 338 ALA A C 1
ATOM 2558 O O . ALA A 1 338 ? 6.409 7.172 -34.038 1.00 59.62 338 ALA A O 1
ATOM 2559 N N . ALA A 1 339 ? 4.689 7.686 -32.694 1.00 54.91 339 ALA A N 1
ATOM 2560 C CA . ALA A 1 339 ? 3.885 6.516 -33.048 1.00 54.91 339 ALA A CA 1
ATOM 2561 C C . ALA A 1 339 ? 3.236 6.650 -34.439 1.00 54.91 339 ALA A C 1
ATOM 2563 O O . ALA A 1 339 ? 3.270 5.703 -35.213 1.00 54.91 339 ALA A O 1
ATOM 2564 N N . ALA A 1 340 ? 2.711 7.831 -34.780 1.00 62.34 340 ALA A N 1
ATOM 2565 C CA . ALA A 1 340 ? 2.097 8.099 -36.084 1.00 62.34 340 ALA A CA 1
ATOM 2566 C C . ALA A 1 340 ? 3.125 8.202 -37.226 1.00 62.34 340 ALA A C 1
ATOM 2568 O O . ALA A 1 340 ? 2.832 7.841 -38.358 1.00 62.34 340 ALA A O 1
ATOM 2569 N N . GLY A 1 341 ? 4.350 8.650 -36.935 1.00 50.47 341 GLY A N 1
ATOM 2570 C CA . GLY A 1 341 ? 5.445 8.693 -37.909 1.00 50.47 341 GLY A CA 1
ATOM 2571 C C . GLY A 1 341 ? 6.099 7.336 -38.188 1.00 50.47 341 GLY A C 1
ATOM 2572 O O . GLY A 1 341 ? 6.958 7.257 -39.057 1.00 50.47 341 GLY A O 1
ATOM 2573 N N . SER A 1 342 ? 5.717 6.272 -37.470 1.00 48.69 342 SER A N 1
ATOM 2574 C CA . SER A 1 342 ? 6.288 4.930 -37.648 1.00 48.69 342 SER A CA 1
ATOM 2575 C C . SER A 1 342 ? 5.548 4.075 -38.688 1.00 48.69 342 SER A C 1
ATOM 2577 O O . SER A 1 342 ? 6.003 2.966 -38.958 1.00 48.69 342 SER A O 1
ATOM 2579 N N . GLU A 1 343 ? 4.440 4.557 -39.264 1.00 49.88 343 GLU A N 1
ATOM 2580 C CA . GLU A 1 343 ? 3.656 3.821 -40.275 1.00 49.88 343 GLU A CA 1
ATOM 2581 C C . GLU A 1 343 ? 3.871 4.313 -41.719 1.00 49.88 343 GLU A C 1
ATOM 2583 O O . GLU A 1 343 ? 3.335 3.720 -42.647 1.00 49.88 343 GLU A O 1
ATOM 2588 N N . VAL A 1 344 ? 4.710 5.332 -41.950 1.00 51.34 344 VAL A N 1
ATOM 2589 C CA . VAL A 1 344 ? 5.033 5.828 -43.304 1.00 51.34 344 VAL A CA 1
ATOM 2590 C C . VAL A 1 344 ? 6.520 5.615 -43.583 1.00 51.34 344 VAL A C 1
ATOM 2592 O O . VAL A 1 344 ? 7.336 6.524 -43.473 1.00 51.34 344 VAL A O 1
ATOM 2595 N N . GLY A 1 345 ? 6.896 4.374 -43.882 1.00 48.47 345 GLY A N 1
ATOM 2596 C CA . GLY A 1 345 ? 8.282 4.018 -44.208 1.00 48.47 345 GLY A CA 1
ATOM 2597 C C . GLY A 1 345 ? 8.416 2.702 -44.966 1.00 48.47 345 GLY A C 1
ATOM 2598 O O . GLY A 1 345 ? 9.432 2.027 -44.847 1.00 48.47 345 GLY A O 1
ATOM 2599 N N . GLY A 1 346 ? 7.373 2.316 -45.699 1.00 50.47 346 GLY A N 1
ATOM 2600 C CA . GLY A 1 346 ? 7.328 1.080 -46.466 1.00 50.47 346 GLY A CA 1
ATOM 2601 C C . GLY A 1 346 ? 6.501 1.249 -47.729 1.00 50.47 346 GLY A C 1
ATOM 2602 O O . GLY A 1 346 ? 5.522 0.539 -47.898 1.00 50.47 346 GLY A O 1
ATOM 2603 N N . GLU A 1 347 ? 6.877 2.185 -48.602 1.00 44.25 347 GLU A N 1
ATOM 2604 C CA . GLU A 1 347 ? 6.388 2.160 -49.979 1.00 44.25 347 GLU A CA 1
ATOM 2605 C C . GLU A 1 347 ? 7.543 2.373 -50.957 1.00 44.25 347 GLU A C 1
ATOM 2607 O O . GLU A 1 347 ? 8.246 3.383 -50.964 1.00 44.25 347 GLU A O 1
ATOM 2612 N N . SER A 1 348 ? 7.758 1.315 -51.727 1.00 51.69 348 SER A N 1
ATOM 2613 C CA . SER A 1 348 ? 8.663 1.196 -52.851 1.00 51.69 348 SER A CA 1
ATOM 2614 C C . SER A 1 348 ? 8.008 1.830 -54.078 1.00 51.69 348 SER A C 1
ATOM 2616 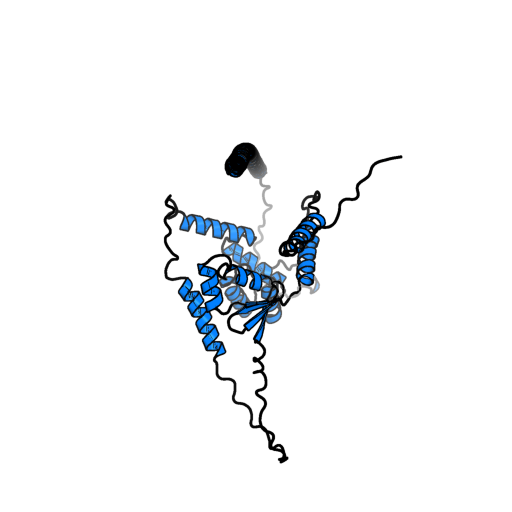O O . SER A 1 348 ? 7.025 1.290 -54.569 1.00 51.69 348 SER A O 1
ATOM 2618 N N . ALA A 1 349 ? 8.556 2.939 -54.577 1.00 44.38 349 ALA A N 1
ATOM 2619 C CA . ALA A 1 349 ? 8.451 3.420 -55.963 1.00 44.38 349 ALA A CA 1
ATOM 2620 C C . ALA A 1 349 ? 9.399 4.634 -56.083 1.00 44.38 349 ALA A C 1
ATOM 2622 O O . ALA A 1 349 ? 9.330 5.557 -55.286 1.00 44.38 349 ALA A O 1
ATOM 2623 N N . GLY A 1 350 ? 10.381 4.694 -56.981 1.00 53.56 350 GLY A N 1
ATOM 2624 C CA . GLY A 1 350 ? 10.216 4.414 -58.400 1.00 53.56 350 GLY A CA 1
ATOM 2625 C C . GLY A 1 350 ? 9.466 5.567 -59.075 1.00 53.56 350 GLY A C 1
ATOM 2626 O O . GLY A 1 350 ? 8.393 5.348 -59.615 1.00 53.56 350 GLY A O 1
ATOM 2627 N N . GLY A 1 35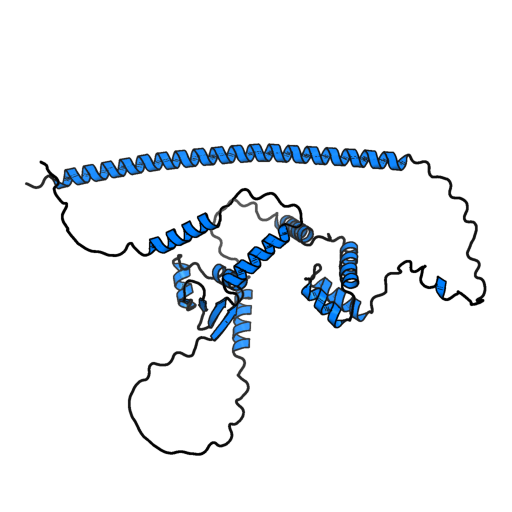1 ? 9.983 6.798 -59.001 1.00 44.53 351 GLY A N 1
ATOM 2628 C CA . GLY A 1 351 ? 9.323 7.970 -59.585 1.00 44.53 351 GLY A CA 1
ATOM 2629 C C . GLY A 1 351 ? 10.289 9.121 -59.835 1.00 44.53 351 GLY A C 1
ATOM 2630 O O . GLY A 1 351 ? 10.492 9.977 -58.981 1.00 44.53 351 GLY A O 1
ATOM 2631 N N . ALA A 1 352 ? 10.901 9.128 -61.016 1.00 56.66 352 ALA A N 1
ATOM 2632 C CA . ALA A 1 352 ? 11.691 10.238 -61.526 1.00 56.66 352 ALA A CA 1
ATOM 2633 C C . ALA A 1 352 ? 10.783 11.421 -61.887 1.00 56.66 352 ALA A C 1
ATOM 2635 O O . ALA A 1 352 ? 9.967 11.271 -62.790 1.00 56.66 352 ALA A O 1
ATOM 2636 N N . VAL A 1 353 ? 10.958 12.601 -61.278 1.00 42.31 353 VAL A N 1
ATOM 2637 C CA . VAL A 1 353 ? 10.443 13.862 -61.848 1.00 42.31 353 VAL A CA 1
ATOM 2638 C C . VAL A 1 353 ? 11.369 15.047 -61.528 1.00 42.31 353 VAL A C 1
ATOM 2640 O O . VAL A 1 353 ? 11.434 15.533 -60.406 1.00 42.31 353 VAL A O 1
ATOM 2643 N N . LYS A 1 354 ? 12.072 15.479 -62.584 1.00 47.41 354 LYS A N 1
ATOM 2644 C CA . LYS A 1 354 ? 12.416 16.852 -63.012 1.00 47.41 354 LYS A CA 1
ATOM 2645 C C . LYS A 1 354 ? 12.687 17.936 -61.949 1.00 47.41 354 LYS A C 1
ATOM 2647 O O . LYS A 1 354 ? 11.777 18.539 -61.391 1.00 47.41 354 LYS A O 1
ATOM 2652 N N . LEU A 1 355 ? 13.965 18.308 -61.855 1.00 45.16 355 LEU A N 1
ATOM 2653 C CA . LEU A 1 355 ? 14.434 19.616 -61.387 1.00 45.16 355 LEU A CA 1
ATOM 2654 C C . LEU A 1 355 ? 14.080 20.709 -62.419 1.00 45.16 355 LEU A C 1
ATOM 2656 O O . LEU A 1 355 ? 14.374 20.512 -63.603 1.00 45.16 355 LEU A O 1
ATOM 2660 N N . PRO A 1 356 ? 13.521 21.869 -62.027 1.00 53.91 356 PRO A N 1
ATOM 2661 C CA . PRO A 1 356 ? 13.540 23.047 -62.879 1.00 53.91 356 PRO A CA 1
ATOM 2662 C C . PRO A 1 356 ? 14.927 23.703 -62.839 1.00 53.91 356 PRO A C 1
ATOM 2664 O O . PRO A 1 356 ? 15.415 24.136 -61.795 1.00 53.91 356 PRO A O 1
ATOM 2667 N N . VAL A 1 357 ? 15.545 23.759 -64.018 1.00 55.66 357 VAL A N 1
ATOM 2668 C CA . VAL A 1 357 ? 16.690 24.609 -64.347 1.00 55.66 357 VAL A CA 1
ATOM 2669 C C . VAL A 1 357 ? 16.261 26.061 -64.165 1.00 55.66 357 VAL A C 1
ATOM 2671 O O . VAL A 1 357 ? 15.286 26.496 -64.773 1.00 55.66 357 VAL A O 1
ATOM 2674 N N . ASN A 1 358 ? 16.983 26.795 -63.326 1.00 49.38 358 ASN A N 1
ATOM 2675 C CA . ASN A 1 358 ? 16.863 28.240 -63.219 1.00 49.38 358 ASN A CA 1
ATOM 2676 C C . ASN A 1 358 ? 18.190 28.843 -63.692 1.00 49.38 358 ASN A C 1
ATOM 2678 O O . ASN A 1 358 ? 19.248 28.573 -63.123 1.00 49.38 358 ASN A O 1
ATOM 2682 N N . THR A 1 359 ? 18.146 29.564 -64.803 1.00 44.84 359 THR A N 1
ATOM 2683 C CA . THR A 1 359 ? 19.231 30.387 -65.362 1.00 44.84 359 THR A CA 1
ATOM 2684 C C . THR A 1 359 ? 18.567 31.452 -66.253 1.00 44.84 359 THR A C 1
ATOM 2686 O O . THR A 1 359 ? 17.406 31.281 -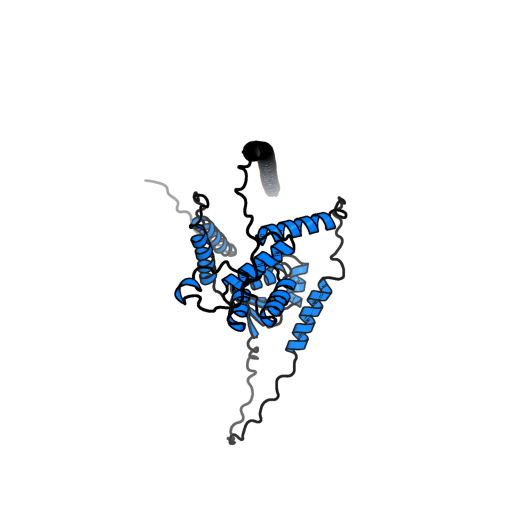66.625 1.00 44.84 359 THR A O 1
ATOM 2689 N N . PRO A 1 360 ? 19.224 32.590 -66.516 1.00 52.06 360 PRO A N 1
ATOM 2690 C CA . PRO A 1 360 ? 18.833 33.896 -65.997 1.00 52.06 360 PRO A CA 1
ATOM 2691 C C . PRO A 1 360 ? 18.341 34.837 -67.111 1.00 52.06 360 PRO A C 1
ATOM 2693 O O . PRO A 1 360 ? 18.430 34.507 -68.294 1.00 52.06 360 PRO A O 1
ATOM 2696 N N . VAL A 1 361 ? 17.884 36.031 -66.728 1.00 53.75 361 VAL A N 1
ATOM 2697 C CA . VAL A 1 361 ? 17.897 37.218 -67.599 1.00 53.75 361 VAL A CA 1
ATOM 2698 C C . VAL A 1 361 ? 18.707 38.297 -66.908 1.00 53.75 361 VAL A C 1
ATOM 2700 O O . VAL A 1 361 ? 18.483 38.474 -65.687 1.00 53.75 361 VAL A O 1
#

Nearest PDB structures (foldseek):
  1enh-assembly1_A  TM=9.545E-01  e=7.459E-02  Drosophila melanogaster
  2da1-assembly1_A  TM=7.944E-01  e=2.662E-02  Homo sapiens
  1p7j-assembly1_A  TM=9.168E-01  e=7.459E-02  Drosophi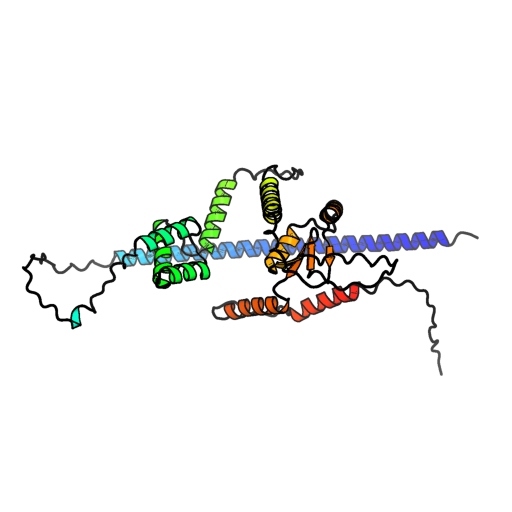la melanogaster
  2d5v-assembly2_B  TM=8.812E-01  e=5.765E-02  Rattus norvegicus
  2r5z-assembly1_A  TM=9.425E-01  e=1.960E-01  Drosophila melanogaster

Secondary structure (DSSP, 8-state):
---HHHHHHHHHHHHHHHHHHHHHHHHHHHHHHHHHHHHHHHHHHHHHHHHHHHHHHHHHHHHHHHHHHHHTS--PPPPP---------------TTTTTT-------PPPHHHHHHHHHHHHH-SS--HHHHHHHHHHHT--HHHHHHHHHHHHHHTT--S-HHHHHHHHHHHHHHHHTTS--------PPPPTTHHHHHHHHHHHHHHHHTSPPPPPPPPP------------------PPPPEEEEE-HHHHHHHHHHSPPTTSHHHHHHHHHTT-EEETTTTEEEETTEEEEESS-HHHHHHHHHHHHHTTTTS---------HHHHHHHHHHHHHTTSS----------PPP----

pLDDT: mean 73.85, std 19.09, range [38.81, 98.25]

Mean predicted aligned error: 21.86 Å

Organism: NCBI:txid145388